Protein AF-A0A1J4V975-F1 (afdb_monomer_lite)

Organism: NCBI:txid1805282

pLDDT: mean 89.24, std 11.21, range [39.44, 98.06]

Secondary structure (DSSP, 8-state):
-HHHHHHHHHHHHTT-HHHHHHHHHHHHHHHHHHSPPPPSSHHHHHHHHHHHHHHHHS-SSHHHHHHHHHHHHHHHHHHHSPPGGGS-HHHHHHHHHHHHHHHTT--GGGGGSHHHH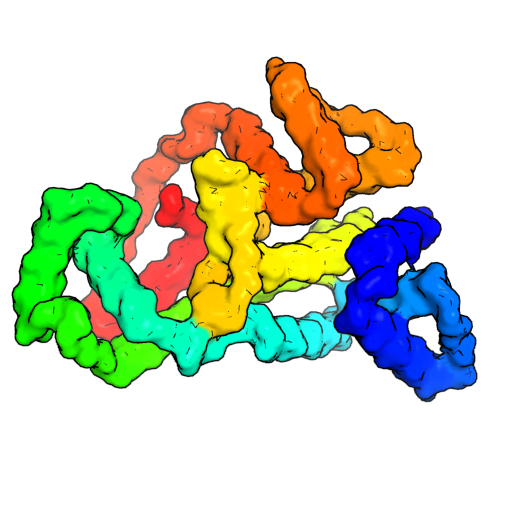HHHHHHHHHHHTS-TTT----HHHHHHHHHHHHHHHHHHHHHHHHHHHSGGGTTS-HHHHHHHHHHHTTEEEEETTTTEEEEP-TT--SPPPP--HHHHHHHHHHHHHHHHTPPP----SSHHHHHHHHHHHHHT-HHHHHHHHHHHHHHHS-GGGS------------TT--HHHHHGGGTTS---

Radius of gyration: 22.87 Å; chains: 1; bounding box: 58×38×68 Å

Sequence (304 aa):
MEKFEGDFLKDKYWGNKEFLEAADISARRTKKREGENVPNIPPERIENYLDRFKEITDREDPEKREHGIAAIERLVEKKYIIKPKNISDDYIKNVLLGNEAELLGYEREDVKDEQIRKIVLDSLENKIHSPLNTYRVPAELRESLENMIIIDQKSRMKQWLEYLTGEEARHAPAALRYWAFAEMLKQGDYDPVRGEYNKRTDATVAIFPELDQQALALVFDEVERRRTGKSSTLSTGDNAQQDELRRLLQNENFGKLYAFMQEYVRSLKLPTERLIITNGEWKLFPKDSSPSDLTAPLQGYQTK

Structure (mmCIF, N/CA/C/O backbone):
data_AF-A0A1J4V975-F1
#
_entry.id   AF-A0A1J4V975-F1
#
loop_
_atom_site.group_PDB
_atom_site.id
_atom_site.type_symbol
_atom_site.label_atom_id
_atom_site.label_alt_id
_atom_site.label_comp_id
_atom_site.label_asym_id
_atom_site.label_entity_id
_atom_site.label_seq_id
_atom_site.pdbx_PDB_ins_code
_atom_site.Cartn_x
_atom_site.Cartn_y
_atom_site.Cartn_z
_atom_site.occupancy
_atom_site.B_iso_or_equiv
_atom_site.auth_seq_id
_atom_site.auth_comp_id
_atom_site.auth_asym_id
_atom_site.auth_atom_id
_atom_site.pdbx_PDB_model_num
ATOM 1 N N . MET A 1 1 ? -20.727 4.043 17.212 1.00 60.62 1 MET A N 1
ATOM 2 C CA . MET A 1 1 ? -19.562 3.996 16.305 1.00 60.62 1 MET A CA 1
ATOM 3 C C . MET A 1 1 ? -18.489 3.069 16.871 1.00 60.62 1 MET A C 1
ATOM 5 O O . MET A 1 1 ? -18.084 2.160 16.167 1.00 60.62 1 MET A O 1
ATOM 9 N N . GLU A 1 2 ? -18.147 3.185 18.160 1.00 64.06 2 GLU A N 1
ATOM 10 C CA . GLU A 1 2 ? -17.170 2.316 18.859 1.00 64.06 2 GLU A CA 1
ATOM 11 C C . GLU A 1 2 ? -17.430 0.812 18.704 1.00 64.06 2 GLU A C 1
ATOM 13 O O . GLU A 1 2 ? -16.530 0.066 18.328 1.00 64.06 2 GLU A O 1
ATOM 18 N N . LYS A 1 3 ? -18.685 0.366 18.866 1.00 77.00 3 LYS A N 1
ATOM 19 C CA . LYS A 1 3 ? -19.042 -1.050 18.665 1.00 77.00 3 LYS A CA 1
ATOM 20 C C . LYS A 1 3 ? -18.687 -1.566 17.260 1.00 77.00 3 LYS A C 1
ATOM 22 O O . LYS A 1 3 ? -18.212 -2.686 17.129 1.00 77.00 3 LYS A O 1
ATOM 27 N N . PHE A 1 4 ? -18.880 -0.746 16.222 1.00 87.62 4 PHE A N 1
ATOM 28 C CA . PHE A 1 4 ? -18.498 -1.107 14.853 1.00 87.62 4 PHE A CA 1
ATOM 29 C C . PHE A 1 4 ? -16.977 -1.237 14.718 1.00 87.62 4 PHE A C 1
ATOM 31 O O . PHE A 1 4 ? -16.508 -2.219 14.154 1.00 87.62 4 PHE A O 1
ATOM 38 N N . GLU A 1 5 ? -16.210 -0.285 15.253 1.00 91.00 5 GLU A N 1
ATOM 39 C CA . GLU A 1 5 ? -14.747 -0.281 15.139 1.00 91.00 5 GLU A CA 1
ATOM 40 C C . GLU A 1 5 ? -14.105 -1.504 15.808 1.00 91.00 5 GLU A C 1
ATOM 42 O O . GLU A 1 5 ? -13.247 -2.164 15.212 1.00 91.00 5 GLU A O 1
ATOM 47 N N . GLY A 1 6 ? -14.558 -1.828 17.024 1.00 91.06 6 GLY A N 1
ATOM 48 C CA . GLY A 1 6 ? -14.082 -2.982 17.782 1.00 91.06 6 GLY A CA 1
ATOM 49 C C . GLY A 1 6 ? -14.403 -4.309 17.094 1.00 91.06 6 GLY A C 1
ATOM 50 O O . GLY A 1 6 ? -13.505 -5.128 16.882 1.00 91.06 6 GLY A O 1
ATOM 51 N N . ASP A 1 7 ? -15.663 -4.503 16.689 1.00 92.06 7 ASP A N 1
ATOM 52 C CA . ASP A 1 7 ? -16.101 -5.717 15.989 1.00 92.06 7 ASP A CA 1
ATOM 53 C C . ASP A 1 7 ? -15.385 -5.871 14.635 1.00 92.06 7 ASP A C 1
ATOM 55 O O . ASP A 1 7 ? -14.941 -6.965 14.279 1.00 92.06 7 ASP A O 1
ATOM 59 N N . PHE A 1 8 ? -15.191 -4.768 13.906 1.00 94.69 8 PHE A N 1
ATOM 60 C CA . PHE A 1 8 ? -14.496 -4.775 12.623 1.00 94.69 8 PHE A CA 1
ATOM 61 C C . PHE A 1 8 ? -13.039 -5.234 12.758 1.00 94.69 8 PHE A C 1
ATOM 63 O O . PHE A 1 8 ? -12.626 -6.176 12.079 1.00 94.69 8 PHE A O 1
ATOM 70 N N . LEU A 1 9 ? -12.249 -4.623 13.650 1.00 94.94 9 LEU A N 1
ATOM 71 C CA . LEU A 1 9 ? -10.853 -5.040 13.829 1.00 94.94 9 LEU A CA 1
ATOM 72 C C . LEU A 1 9 ? -10.732 -6.437 14.431 1.00 94.94 9 LEU A C 1
ATOM 74 O O . LEU A 1 9 ? -9.779 -7.150 14.108 1.00 94.94 9 LEU A O 1
ATOM 78 N N . LYS A 1 10 ? -11.688 -6.856 15.265 1.00 94.44 10 LYS A N 1
ATOM 79 C CA . LYS A 1 10 ? -11.713 -8.213 15.813 1.00 94.44 10 LYS A CA 1
ATOM 80 C C . LYS A 1 10 ? -11.770 -9.245 14.692 1.00 94.44 10 LYS A C 1
ATOM 82 O O . LYS A 1 10 ? -10.926 -10.139 14.651 1.00 94.44 10 LYS A O 1
ATOM 87 N N . ASP A 1 11 ? -12.704 -9.077 13.761 1.00 94.50 11 ASP A N 1
ATOM 88 C CA . ASP A 1 11 ? -12.875 -9.987 12.628 1.00 94.50 11 ASP A CA 1
ATOM 89 C C . ASP A 1 11 ? -11.661 -9.992 11.689 1.00 94.50 11 ASP A C 1
ATOM 91 O O . ASP A 1 11 ? -11.346 -11.017 11.084 1.00 94.50 11 ASP A O 1
ATOM 95 N N . LYS A 1 12 ? -10.960 -8.858 11.564 1.00 94.50 12 LYS A N 1
ATOM 96 C CA . LYS A 1 12 ? -9.795 -8.722 10.677 1.00 94.50 12 LYS A CA 1
ATOM 97 C C . LYS A 1 12 ? -8.490 -9.223 11.277 1.00 94.50 12 LYS A C 1
ATOM 99 O O . LYS A 1 12 ? -7.682 -9.818 10.564 1.00 94.50 12 LYS A O 1
ATOM 104 N N . TYR A 1 13 ? -8.256 -8.948 12.556 1.00 95.12 13 TYR A N 1
ATOM 105 C CA . TYR A 1 13 ? -6.912 -8.993 13.122 1.00 95.12 13 TYR A CA 1
ATOM 106 C C . TYR A 1 13 ? -6.798 -9.733 14.449 1.00 95.12 13 TYR A C 1
ATOM 108 O O . TYR A 1 13 ? -5.675 -10.003 14.864 1.00 95.12 13 TYR A O 1
ATOM 116 N N . TRP A 1 14 ? -7.888 -10.140 15.107 1.00 93.56 14 TRP A N 1
ATOM 117 C CA . TRP A 1 14 ? -7.755 -10.833 16.396 1.00 93.56 14 TRP A CA 1
ATOM 118 C C . TRP A 1 14 ? -7.026 -12.183 16.285 1.00 93.56 14 TRP A C 1
ATOM 120 O O . TRP A 1 14 ? -6.351 -12.607 17.215 1.00 93.56 14 TRP A O 1
ATOM 130 N N . GLY A 1 15 ? -7.096 -12.847 15.127 1.00 92.56 15 GLY A N 1
ATOM 131 C CA . GLY A 1 15 ? -6.296 -14.045 14.838 1.00 92.56 15 GLY A CA 1
ATOM 132 C C . GLY A 1 15 ? -4.845 -13.763 14.416 1.00 92.56 15 GLY A C 1
ATOM 133 O O . GLY A 1 15 ? -4.074 -14.698 14.211 1.00 92.56 15 GLY A O 1
ATOM 134 N N . ASN A 1 16 ? -4.456 -12.496 14.245 1.00 94.00 16 ASN A N 1
ATOM 135 C CA . ASN A 1 16 ? -3.129 -12.103 13.786 1.00 94.00 16 ASN A CA 1
ATOM 136 C C . ASN A 1 16 ? -2.181 -11.901 14.979 1.00 94.00 16 ASN A C 1
ATOM 138 O O . ASN A 1 16 ? -2.377 -11.013 15.806 1.00 94.00 16 ASN A O 1
ATOM 142 N N . LYS A 1 17 ? -1.105 -12.694 15.031 1.00 94.31 17 LYS A N 1
ATOM 143 C CA . LYS A 1 17 ? -0.119 -12.654 16.121 1.00 94.31 17 LYS A CA 1
ATOM 144 C C . LYS A 1 17 ? 0.522 -11.275 16.315 1.00 94.31 17 LYS A C 1
ATOM 146 O O . LYS A 1 17 ? 0.670 -10.838 17.450 1.00 94.31 17 LYS A O 1
ATOM 151 N N . GLU A 1 18 ? 0.881 -10.585 15.235 1.00 91.44 18 GLU A N 1
ATOM 152 C CA . GLU A 1 18 ? 1.517 -9.264 15.326 1.00 91.44 18 GLU A CA 1
ATOM 153 C C . GLU A 1 18 ? 0.553 -8.216 15.891 1.00 91.44 18 GLU A C 1
ATOM 155 O O . GLU A 1 18 ? 0.954 -7.362 16.682 1.00 91.44 18 GLU A O 1
ATOM 160 N N . PHE A 1 19 ? -0.726 -8.295 15.515 1.00 94.00 19 PHE A N 1
ATOM 161 C CA . PHE A 1 19 ? -1.758 -7.420 16.060 1.00 94.00 19 PHE A CA 1
ATOM 162 C C . PHE A 1 19 ? -1.993 -7.688 17.550 1.00 94.00 19 PHE A C 1
ATOM 164 O O . PHE A 1 19 ? -2.033 -6.745 18.337 1.00 94.00 19 PHE A O 1
ATOM 171 N N . LEU A 1 20 ? -2.082 -8.960 17.953 1.00 94.00 20 LEU A N 1
ATOM 172 C CA . LEU A 1 20 ? -2.213 -9.343 19.362 1.00 94.00 20 LEU A CA 1
ATOM 173 C C . LEU A 1 20 ? -1.040 -8.823 20.205 1.00 94.00 20 LEU A C 1
ATOM 175 O O . LEU A 1 20 ? -1.252 -8.229 21.261 1.00 94.00 20 LEU A O 1
ATOM 179 N N . GLU A 1 21 ? 0.193 -8.972 19.713 1.00 94.12 21 GLU A N 1
ATOM 180 C CA . GLU A 1 21 ? 1.384 -8.430 20.374 1.00 94.12 21 GLU A CA 1
ATOM 181 C C . GLU A 1 21 ? 1.327 -6.898 20.489 1.00 94.12 21 GLU A C 1
ATOM 183 O O . GLU A 1 21 ? 1.651 -6.339 21.541 1.00 94.12 21 GLU A O 1
ATOM 188 N N . ALA A 1 22 ? 0.877 -6.205 19.440 1.00 92.81 22 ALA A N 1
ATOM 189 C CA . ALA A 1 22 ? 0.714 -4.754 19.457 1.00 92.81 22 ALA A CA 1
ATOM 190 C C . ALA A 1 22 ? -0.367 -4.299 20.458 1.00 92.81 22 ALA A C 1
ATOM 192 O O . ALA A 1 22 ? -0.146 -3.335 21.200 1.00 92.81 22 ALA A O 1
ATOM 193 N N . ALA A 1 23 ? -1.496 -5.009 20.533 1.00 94.31 23 ALA A N 1
ATOM 194 C CA . ALA A 1 23 ? -2.568 -4.752 21.493 1.00 94.31 23 ALA A CA 1
ATOM 195 C C . ALA A 1 23 ? -2.103 -4.978 22.944 1.00 94.31 23 ALA A C 1
ATOM 197 O O . ALA A 1 23 ? -2.361 -4.147 23.818 1.00 94.31 23 ALA A O 1
ATOM 198 N N . ASP A 1 24 ? -1.328 -6.035 23.201 1.00 93.94 24 ASP A N 1
ATOM 199 C CA . ASP A 1 24 ? -0.743 -6.300 24.520 1.00 93.94 24 ASP A CA 1
ATOM 200 C C . ASP A 1 24 ? 0.297 -5.246 24.926 1.00 93.94 24 ASP A C 1
ATOM 202 O O . ASP A 1 24 ? 0.338 -4.816 26.085 1.00 93.94 24 ASP A O 1
ATOM 206 N N . ILE A 1 25 ? 1.137 -4.790 23.989 1.00 93.19 25 ILE A N 1
ATOM 207 C CA . ILE A 1 25 ? 2.063 -3.673 24.233 1.00 93.19 25 ILE A CA 1
ATOM 208 C C . ILE A 1 25 ? 1.278 -2.407 24.583 1.00 93.19 25 ILE A C 1
ATOM 210 O O . ILE A 1 25 ? 1.668 -1.693 25.512 1.00 93.19 25 ILE A O 1
ATOM 214 N N . SER A 1 26 ? 0.181 -2.140 23.871 1.00 92.88 26 SER A N 1
ATOM 215 C CA . SER A 1 26 ? -0.706 -1.012 24.153 1.00 92.88 26 SER A CA 1
ATOM 216 C C . SER A 1 26 ? -1.250 -1.085 25.581 1.00 92.88 26 SER A C 1
ATOM 218 O O . SER A 1 26 ? -1.044 -0.163 26.365 1.00 92.88 26 SER A O 1
ATOM 220 N N . ALA A 1 27 ? -1.816 -2.227 25.975 1.00 94.62 27 ALA A N 1
ATOM 221 C CA . ALA A 1 27 ? -2.363 -2.430 27.315 1.00 94.62 27 ALA A CA 1
ATOM 222 C C . ALA A 1 27 ? -1.324 -2.261 28.437 1.00 94.62 27 ALA A C 1
ATOM 224 O O . ALA A 1 27 ? -1.610 -1.667 29.478 1.00 94.62 27 ALA A O 1
ATOM 225 N N . ARG A 1 28 ? -0.086 -2.739 28.237 1.00 94.19 28 ARG A N 1
ATOM 226 C CA . ARG A 1 28 ? 1.010 -2.526 29.203 1.00 94.19 28 ARG A CA 1
ATOM 227 C C . ARG A 1 28 ? 1.364 -1.046 29.355 1.00 94.19 28 ARG A C 1
ATOM 229 O O . ARG A 1 28 ? 1.724 -0.619 30.451 1.00 94.19 28 ARG A O 1
ATOM 236 N N . ARG A 1 29 ? 1.292 -0.269 28.269 1.00 91.44 29 ARG A N 1
ATOM 237 C CA . ARG A 1 29 ? 1.540 1.181 28.295 1.00 91.44 29 ARG A CA 1
ATOM 238 C C . ARG A 1 29 ? 0.427 1.917 29.036 1.00 91.44 29 ARG A C 1
ATOM 240 O O . ARG A 1 29 ? 0.759 2.760 29.865 1.00 91.44 29 ARG A O 1
ATOM 247 N N . THR A 1 30 ? -0.833 1.550 28.806 1.00 92.62 30 THR A N 1
ATOM 248 C CA . THR A 1 30 ? -2.000 2.083 29.532 1.00 92.62 30 THR A CA 1
ATOM 249 C C . THR A 1 30 ? -1.856 1.840 31.030 1.00 92.62 30 THR A C 1
ATOM 251 O O . THR A 1 30 ? -1.804 2.793 31.802 1.00 92.62 30 THR A O 1
ATOM 254 N N . LYS A 1 31 ? -1.571 0.595 31.439 1.00 92.94 31 LYS A N 1
ATOM 255 C CA . LYS A 1 31 ? -1.300 0.257 32.846 1.00 92.94 31 LYS A CA 1
ATOM 256 C C . LYS A 1 31 ? -0.201 1.106 33.476 1.00 92.94 31 LYS A C 1
ATOM 258 O O . LYS A 1 31 ? -0.313 1.510 34.627 1.00 92.94 31 LYS A O 1
ATOM 263 N N . LYS A 1 32 ? 0.886 1.369 32.746 1.00 92.50 32 LYS A N 1
ATOM 264 C CA . LYS A 1 32 ? 1.993 2.187 33.258 1.00 92.50 32 LYS A CA 1
ATOM 265 C C . LYS A 1 32 ? 1.611 3.665 33.417 1.00 92.50 32 LYS A C 1
ATOM 267 O O . LYS A 1 32 ? 2.171 4.325 34.286 1.00 92.50 32 LYS A O 1
ATOM 272 N N . ARG A 1 33 ? 0.730 4.188 32.562 1.00 90.12 33 ARG A N 1
ATOM 273 C CA . ARG A 1 33 ? 0.333 5.604 32.537 1.00 90.12 33 ARG A CA 1
ATOM 274 C C . ARG A 1 33 ? -0.798 5.905 33.518 1.00 90.12 33 ARG A C 1
ATOM 276 O O . ARG A 1 33 ? -0.720 6.900 34.225 1.00 90.12 33 ARG A O 1
ATOM 283 N N . GLU A 1 34 ? -1.818 5.058 33.533 1.00 91.19 34 GLU A N 1
ATOM 284 C CA . GLU A 1 34 ? -3.084 5.287 34.241 1.00 91.19 34 GLU A CA 1
ATOM 285 C C . GLU A 1 34 ? -3.205 4.438 35.512 1.00 91.19 34 GLU A C 1
ATOM 287 O O . GLU A 1 34 ? -4.035 4.712 36.368 1.00 91.19 34 GLU A O 1
ATOM 292 N N . GLY A 1 35 ? -2.356 3.417 35.678 1.00 90.00 35 GLY A N 1
ATOM 293 C CA . GLY A 1 35 ? -2.419 2.484 36.808 1.00 90.00 35 GLY A CA 1
ATOM 294 C C . GLY A 1 35 ? -3.483 1.392 36.653 1.00 90.00 35 GLY A C 1
ATOM 295 O O . GLY A 1 35 ? -3.486 0.431 37.425 1.00 90.00 35 GLY A O 1
ATOM 296 N N . GLU A 1 36 ? -4.340 1.488 35.637 1.00 86.94 36 GLU A N 1
ATOM 297 C CA . GLU A 1 36 ? -5.454 0.571 35.401 1.00 86.94 36 GLU A CA 1
ATOM 298 C C . GLU A 1 36 ? -5.056 -0.637 34.539 1.00 86.94 36 GLU A C 1
ATOM 300 O O . GLU A 1 36 ? -4.273 -0.546 33.590 1.00 86.94 36 GLU A O 1
ATOM 305 N N . ASN A 1 37 ? -5.582 -1.820 34.872 1.00 91.75 37 ASN A N 1
ATOM 306 C CA . ASN A 1 37 ? -5.363 -3.016 34.060 1.00 91.75 37 ASN A CA 1
ATOM 307 C C . ASN A 1 37 ? -6.436 -3.114 32.977 1.00 91.75 37 ASN A C 1
ATOM 309 O O . ASN A 1 37 ? -7.595 -3.357 33.293 1.00 91.75 37 ASN A O 1
ATOM 313 N N . VAL A 1 38 ? -6.027 -3.065 31.709 1.00 92.25 38 VAL A N 1
ATOM 314 C CA . VAL A 1 38 ? -6.914 -3.410 30.592 1.00 92.25 38 VAL A CA 1
ATOM 315 C C . VAL A 1 38 ? -7.189 -4.923 30.621 1.00 92.25 38 VAL A C 1
ATOM 317 O O . VAL A 1 38 ? -6.221 -5.705 30.603 1.00 92.25 38 VAL A O 1
ATOM 320 N N . PRO A 1 39 ? -8.457 -5.370 30.653 1.00 93.19 39 PRO A N 1
ATOM 321 C CA . PRO A 1 39 ? -8.801 -6.787 30.614 1.00 93.19 39 PRO A CA 1
ATOM 322 C C . PRO A 1 39 ? -8.234 -7.501 29.380 1.00 93.19 39 PRO A C 1
ATOM 324 O O . PRO A 1 39 ? -8.100 -6.924 28.302 1.00 93.19 39 PRO A O 1
ATOM 327 N N . ASN A 1 40 ? -7.893 -8.785 29.522 1.00 90.50 40 ASN A N 1
ATOM 328 C CA . ASN A 1 40 ? -7.383 -9.593 28.410 1.00 90.50 40 ASN A CA 1
ATOM 329 C C . ASN A 1 40 ? -8.524 -10.245 27.612 1.00 90.50 40 ASN A C 1
ATOM 331 O O . ASN A 1 40 ? -8.600 -11.469 27.511 1.00 90.50 40 ASN A O 1
ATOM 335 N N . ILE A 1 41 ? -9.439 -9.425 27.097 1.00 91.69 41 ILE A N 1
ATOM 336 C CA . ILE A 1 41 ? -10.534 -9.860 26.223 1.00 91.69 41 ILE A CA 1
ATOM 337 C C . ILE A 1 41 ? -10.540 -9.024 24.935 1.00 91.69 41 ILE A C 1
ATOM 339 O O . ILE A 1 41 ? -10.106 -7.871 24.974 1.00 91.69 41 ILE A O 1
ATOM 343 N N . PRO A 1 42 ? -11.012 -9.575 23.796 1.00 91.50 42 PRO A N 1
ATOM 344 C CA . PRO A 1 42 ? -10.874 -8.921 22.496 1.00 91.50 42 PRO A CA 1
ATOM 345 C C . PRO A 1 42 ? -11.425 -7.491 22.432 1.00 91.50 42 PRO A C 1
ATOM 347 O O . PRO A 1 42 ? -10.673 -6.626 21.992 1.00 91.50 42 PRO A O 1
ATOM 350 N N . PRO A 1 43 ? -12.666 -7.209 22.882 1.00 91.00 43 PRO A N 1
ATOM 351 C CA . PRO A 1 43 ? -13.234 -5.863 22.775 1.00 91.00 43 PRO A CA 1
ATOM 352 C C . PRO A 1 43 ? -12.368 -4.812 23.480 1.00 91.00 43 PRO A C 1
ATOM 354 O O . PRO A 1 43 ? -11.882 -3.895 22.832 1.00 91.00 43 PRO A O 1
ATOM 357 N N . GLU A 1 44 ? -12.047 -5.043 24.755 1.00 92.38 44 GLU A N 1
ATOM 358 C CA . GLU A 1 44 ? -11.247 -4.142 25.600 1.00 92.38 44 GLU A CA 1
ATOM 359 C C . GLU A 1 44 ? -9.825 -3.931 25.063 1.00 92.38 44 GLU A C 1
ATOM 361 O O . GLU A 1 44 ? -9.277 -2.830 25.078 1.00 92.38 44 GLU A O 1
ATOM 366 N N . ARG A 1 45 ? -9.191 -5.000 24.563 1.00 94.56 45 ARG A N 1
ATOM 367 C CA . ARG A 1 45 ? -7.840 -4.925 23.988 1.00 94.56 45 ARG A CA 1
ATOM 368 C C . ARG A 1 45 ? -7.811 -4.104 22.704 1.00 94.56 45 ARG A C 1
ATOM 370 O O . ARG A 1 45 ? -6.858 -3.353 22.495 1.00 94.56 45 ARG A O 1
ATOM 377 N N . ILE A 1 46 ? -8.812 -4.289 21.849 1.00 94.31 46 ILE A N 1
ATOM 378 C CA . ILE A 1 46 ? -8.925 -3.607 20.559 1.00 94.31 46 ILE A CA 1
ATOM 379 C C . ILE A 1 46 ? -9.287 -2.141 20.765 1.00 94.31 46 ILE A C 1
ATOM 381 O O . ILE A 1 46 ? -8.663 -1.286 20.145 1.00 94.31 46 ILE A O 1
ATOM 385 N N . GLU A 1 47 ? -10.236 -1.854 21.650 1.00 93.56 47 GLU A N 1
ATOM 386 C CA . GLU A 1 47 ? -10.644 -0.495 22.001 1.00 93.56 47 GLU A CA 1
ATOM 387 C C . GLU A 1 47 ? -9.461 0.293 22.565 1.00 93.56 47 GLU A C 1
ATOM 389 O O . GLU A 1 47 ? -9.040 1.276 21.961 1.00 93.56 47 GLU A O 1
ATOM 394 N N . ASN A 1 48 ? -8.769 -0.246 23.573 1.00 94.56 48 ASN A N 1
ATOM 395 C CA . ASN A 1 48 ? -7.551 0.372 24.097 1.00 94.56 48 ASN A CA 1
ATOM 396 C C . ASN A 1 48 ? -6.448 0.542 23.029 1.00 94.56 48 ASN A C 1
ATOM 398 O O . ASN A 1 48 ? -5.645 1.474 23.083 1.00 94.56 48 ASN A O 1
ATOM 402 N N . TYR A 1 49 ? -6.336 -0.373 22.061 1.00 94.75 49 TYR A N 1
ATOM 403 C CA . TYR A 1 49 ? -5.392 -0.210 20.952 1.00 94.75 49 TYR A CA 1
ATOM 404 C C . TYR A 1 49 ? -5.791 0.949 20.027 1.00 94.75 49 TYR A C 1
ATOM 406 O O . TYR A 1 49 ? -4.939 1.770 19.680 1.00 94.75 49 TYR A O 1
ATOM 414 N N . LEU A 1 50 ? -7.070 1.031 19.659 1.00 94.00 50 LEU A N 1
ATOM 415 C CA . LEU A 1 50 ? -7.622 2.088 18.817 1.00 94.00 50 LEU A CA 1
ATOM 416 C C . LEU A 1 50 ? -7.557 3.455 19.488 1.00 94.00 50 LEU A C 1
ATOM 418 O O . LEU A 1 50 ? -7.171 4.420 18.835 1.00 94.00 50 LEU A O 1
ATOM 422 N N . ASP A 1 51 ? -7.848 3.542 20.780 1.00 92.75 51 ASP A N 1
ATOM 423 C CA . ASP A 1 51 ? -7.758 4.794 21.527 1.00 92.75 51 ASP A CA 1
ATOM 424 C C . ASP A 1 51 ? -6.325 5.292 21.562 1.00 92.75 51 ASP A C 1
ATOM 426 O O . ASP A 1 51 ? -6.054 6.443 21.241 1.00 92.75 51 ASP A O 1
ATOM 430 N N . ARG A 1 52 ? -5.361 4.403 21.815 1.00 91.50 52 ARG A N 1
ATOM 431 C CA . ARG A 1 52 ? -3.935 4.742 21.740 1.00 91.50 52 ARG A CA 1
ATOM 432 C C . ARG A 1 52 ? -3.500 5.152 20.335 1.00 91.50 52 ARG A C 1
ATOM 434 O O . ARG A 1 52 ? -2.593 5.974 20.204 1.00 91.50 52 ARG A O 1
ATOM 441 N N . PHE A 1 53 ? -4.110 4.591 19.294 1.00 92.50 53 PHE A N 1
ATOM 442 C CA . PHE A 1 53 ? -3.878 5.004 17.913 1.00 92.50 53 PHE A CA 1
ATOM 443 C C . PHE A 1 53 ? -4.447 6.407 17.639 1.00 92.50 53 PHE A C 1
ATOM 445 O O . PHE A 1 53 ? -3.716 7.256 17.123 1.00 92.50 53 PHE A O 1
ATOM 452 N N . LYS A 1 54 ? -5.688 6.695 18.050 1.00 92.25 54 LYS A N 1
ATOM 453 C CA . LYS A 1 54 ? -6.323 8.027 17.961 1.00 92.25 54 LYS A CA 1
ATOM 454 C C . LYS A 1 54 ? -5.561 9.067 18.782 1.00 92.25 54 LYS A C 1
ATOM 456 O O . LYS A 1 54 ? -5.236 10.136 18.288 1.00 92.25 54 LYS A O 1
ATOM 461 N N . GLU A 1 55 ? -5.128 8.717 19.990 1.00 90.56 55 GLU A N 1
ATOM 462 C CA . GLU A 1 55 ? -4.285 9.557 20.845 1.00 90.56 55 GLU A CA 1
ATOM 463 C C . GLU A 1 55 ? -2.934 9.908 20.219 1.00 90.56 55 GLU A C 1
ATOM 465 O O . GLU A 1 55 ? -2.232 10.752 20.766 1.00 90.56 55 GLU A O 1
ATOM 470 N N . ILE A 1 56 ? -2.495 9.232 19.157 1.00 90.56 56 ILE A N 1
ATOM 471 C CA . ILE A 1 56 ? -1.270 9.565 18.424 1.00 90.56 56 ILE A CA 1
ATOM 472 C C . ILE A 1 56 ? -1.616 10.342 17.156 1.00 90.56 56 ILE A C 1
ATOM 474 O O . ILE A 1 56 ? -0.997 11.370 16.886 1.00 90.56 56 ILE A O 1
ATOM 478 N N . THR A 1 57 ? -2.586 9.842 16.396 1.00 90.00 57 THR A N 1
ATOM 479 C CA . THR A 1 57 ? -2.919 10.321 15.049 1.00 90.00 57 THR A CA 1
ATOM 480 C C . THR A 1 57 ? -3.837 11.537 15.045 1.00 90.00 57 THR A C 1
ATOM 482 O O . THR A 1 57 ? -3.706 12.386 14.173 1.00 90.00 57 THR A O 1
ATOM 485 N N . ASP A 1 58 ? -4.679 11.690 16.063 1.00 90.00 58 ASP A N 1
ATOM 486 C CA . ASP A 1 58 ? -5.719 12.717 16.140 1.00 90.00 58 ASP A CA 1
ATOM 487 C C . ASP A 1 58 ? -5.453 13.718 17.286 1.00 90.00 58 ASP A C 1
ATOM 489 O O . ASP A 1 58 ? -6.362 14.377 17.782 1.00 90.00 58 ASP A O 1
ATOM 493 N N . ARG A 1 59 ? -4.192 13.853 17.731 1.00 89.31 59 ARG A N 1
ATOM 494 C CA . ARG A 1 59 ? -3.809 14.845 18.755 1.00 89.31 59 ARG A CA 1
ATOM 495 C C . ARG A 1 59 ? -4.139 16.268 18.301 1.00 89.31 59 ARG A C 1
ATOM 497 O O . ARG A 1 59 ? -3.770 16.667 17.193 1.00 89.31 59 ARG A O 1
ATOM 504 N N . GLU A 1 60 ? -4.737 17.048 19.199 1.00 88.06 60 GLU A N 1
ATOM 505 C CA . GLU A 1 60 ? -5.006 18.475 18.974 1.00 88.06 60 GLU A CA 1
ATOM 506 C C . GLU A 1 60 ? -3.709 19.282 18.842 1.00 88.06 60 GLU A C 1
ATOM 508 O O . GLU A 1 60 ? -3.583 20.097 17.934 1.00 88.06 60 GLU A O 1
ATOM 513 N N . ASP A 1 61 ? -2.729 19.006 19.710 1.00 92.06 61 ASP A N 1
ATOM 514 C CA . ASP A 1 61 ? -1.393 19.611 19.686 1.00 92.06 61 ASP A CA 1
ATOM 515 C C . ASP A 1 61 ? -0.618 19.159 18.427 1.00 92.06 61 ASP A C 1
ATOM 517 O O . ASP A 1 61 ? -0.255 17.975 18.337 1.00 92.06 61 ASP A O 1
ATOM 521 N N . PRO A 1 62 ? -0.354 20.063 17.459 1.00 88.81 62 PRO A N 1
ATOM 522 C CA . PRO A 1 62 ? 0.242 19.695 16.177 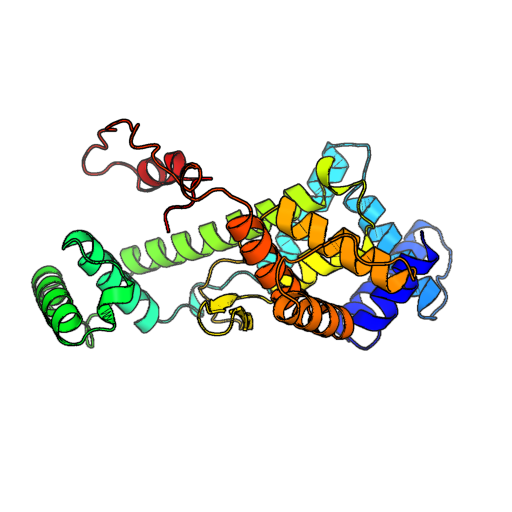1.00 88.81 62 PRO A CA 1
ATOM 523 C C . PRO A 1 62 ? 1.666 19.149 16.300 1.00 88.81 62 PRO A C 1
ATOM 525 O O . PRO A 1 62 ? 1.988 18.166 15.637 1.00 88.81 62 PRO A O 1
ATOM 528 N N . GLU A 1 63 ? 2.496 19.712 17.183 1.00 90.69 63 GLU A N 1
ATOM 529 C CA . GLU A 1 63 ? 3.883 19.264 17.367 1.00 90.69 63 GLU A CA 1
ATOM 530 C C . GLU A 1 63 ? 3.920 17.856 17.969 1.00 90.69 63 GLU A C 1
ATOM 532 O O . GLU A 1 63 ? 4.642 16.965 17.508 1.00 90.69 63 GLU A O 1
ATOM 537 N N . LYS A 1 64 ? 3.084 17.603 18.985 1.00 91.44 64 LYS A N 1
ATOM 538 C CA . LYS A 1 64 ? 2.973 16.263 19.578 1.00 91.44 64 LYS A CA 1
ATOM 539 C C . LYS A 1 64 ? 2.362 15.255 18.613 1.00 91.44 64 LYS A C 1
ATOM 541 O O . LYS A 1 64 ? 2.670 14.063 18.747 1.00 91.44 64 LYS A O 1
ATOM 546 N N . ARG A 1 65 ? 1.478 15.690 17.710 1.00 91.31 65 ARG A N 1
ATOM 547 C CA . ARG A 1 65 ? 0.906 14.856 16.645 1.00 91.31 65 ARG A CA 1
ATOM 548 C C . ARG A 1 65 ? 1.983 14.464 15.646 1.00 91.31 65 ARG A C 1
ATOM 550 O O . ARG A 1 65 ? 2.201 13.274 15.440 1.00 91.31 65 ARG A O 1
ATOM 557 N N . GLU A 1 66 ? 2.706 15.441 15.111 1.00 91.56 66 GLU A N 1
ATOM 558 C CA . GLU A 1 66 ? 3.789 15.234 14.150 1.00 91.56 66 GLU A CA 1
ATOM 559 C C . GLU A 1 66 ? 4.865 14.304 14.717 1.00 91.56 66 GLU A C 1
ATOM 561 O O . GLU A 1 66 ? 5.226 13.312 14.086 1.00 91.56 66 GLU A O 1
ATOM 566 N N . HIS A 1 67 ? 5.293 14.523 15.963 1.00 92.69 67 HIS A N 1
ATOM 567 C CA . HIS A 1 67 ? 6.240 13.628 16.627 1.00 92.69 67 HIS A CA 1
ATOM 568 C C . HIS A 1 67 ? 5.698 12.190 16.759 1.00 92.69 67 HIS A C 1
ATOM 570 O O . HIS A 1 67 ? 6.443 11.210 16.661 1.00 92.69 67 HIS A O 1
ATOM 576 N N . GLY A 1 68 ? 4.396 12.042 17.013 1.00 92.62 68 GLY A N 1
ATOM 577 C CA . GLY A 1 68 ? 3.720 10.749 17.073 1.00 92.62 68 GLY A CA 1
ATOM 578 C C . GLY A 1 68 ? 3.674 10.038 15.718 1.00 92.62 68 GLY A C 1
ATOM 579 O O . GLY A 1 68 ? 4.022 8.858 15.632 1.00 92.62 68 GLY A O 1
ATOM 580 N N . ILE A 1 69 ? 3.309 10.766 14.663 1.00 93.56 69 ILE A N 1
ATOM 581 C CA . ILE A 1 69 ? 3.261 10.275 13.281 1.00 93.56 69 ILE A CA 1
ATOM 582 C C . ILE A 1 69 ? 4.664 9.892 12.804 1.00 93.56 69 ILE A C 1
ATOM 584 O O . ILE A 1 69 ? 4.846 8.787 12.301 1.00 93.56 69 ILE A O 1
ATOM 588 N N . ALA A 1 70 ? 5.678 10.716 13.071 1.00 94.50 70 ALA A N 1
ATOM 589 C CA . ALA A 1 70 ? 7.071 10.413 12.746 1.00 94.50 70 ALA A CA 1
ATOM 590 C C . ALA A 1 70 ? 7.567 9.130 13.441 1.00 94.50 70 ALA A C 1
ATOM 592 O O . ALA A 1 70 ? 8.391 8.389 12.901 1.00 94.50 70 ALA A O 1
ATOM 593 N N . ALA A 1 71 ? 7.069 8.826 14.645 1.00 93.25 71 ALA A N 1
ATOM 594 C CA . ALA A 1 71 ? 7.378 7.562 15.308 1.00 93.25 71 ALA A CA 1
ATOM 595 C C . ALA A 1 71 ? 6.728 6.360 14.597 1.00 93.25 71 ALA A C 1
ATOM 597 O O . ALA A 1 71 ? 7.370 5.314 14.482 1.00 93.25 71 ALA A O 1
ATOM 598 N N . ILE A 1 72 ? 5.490 6.502 14.105 1.00 93.62 72 ILE A N 1
ATOM 599 C CA . ILE A 1 72 ? 4.821 5.479 13.282 1.00 93.62 72 ILE A CA 1
ATOM 600 C C . ILE A 1 72 ? 5.586 5.287 11.972 1.00 93.62 72 ILE A C 1
ATOM 602 O O . ILE A 1 72 ? 5.937 4.155 11.645 1.00 93.62 72 ILE A O 1
ATOM 606 N N . GLU A 1 73 ? 5.908 6.376 11.275 1.00 95.50 73 GLU A N 1
ATOM 607 C CA . GLU A 1 73 ? 6.659 6.373 10.020 1.00 95.50 73 GLU A CA 1
ATOM 608 C C . GLU A 1 73 ? 7.949 5.558 10.160 1.00 95.50 73 GLU A C 1
ATOM 610 O O . GLU A 1 73 ? 8.117 4.563 9.465 1.00 95.50 73 GLU A O 1
ATOM 615 N N . ARG A 1 74 ? 8.799 5.856 11.153 1.00 95.56 74 ARG A N 1
ATOM 616 C CA . ARG A 1 74 ? 10.053 5.108 11.392 1.00 95.56 74 ARG A CA 1
ATOM 617 C C . ARG A 1 74 ? 9.841 3.607 11.611 1.00 95.56 74 ARG A C 1
ATOM 619 O O . ARG A 1 74 ? 10.666 2.795 11.186 1.00 95.56 74 ARG A O 1
ATOM 626 N N . LEU A 1 75 ? 8.777 3.222 12.320 1.00 93.38 75 LEU A N 1
ATOM 627 C CA . LEU A 1 75 ? 8.467 1.812 12.583 1.00 93.38 75 LEU A CA 1
ATOM 628 C C . LEU A 1 75 ? 8.049 1.087 11.304 1.00 93.38 75 LEU A C 1
ATOM 630 O O . LEU A 1 75 ? 8.483 -0.042 11.064 1.00 93.38 75 LEU A O 1
ATOM 634 N N . VAL A 1 76 ? 7.218 1.741 10.497 1.00 94.06 76 VAL A N 1
ATOM 635 C CA . VAL A 1 76 ? 6.695 1.198 9.244 1.00 94.06 76 VAL A CA 1
ATOM 636 C C . VAL A 1 76 ? 7.803 1.152 8.197 1.00 94.06 76 VAL A C 1
ATOM 638 O O . VAL A 1 76 ? 7.990 0.104 7.582 1.00 94.06 76 VAL A O 1
ATOM 641 N N . GLU A 1 77 ? 8.613 2.208 8.077 1.00 95.44 77 GLU A N 1
ATOM 642 C CA . GLU A 1 77 ? 9.756 2.256 7.166 1.00 95.44 77 GLU A CA 1
ATOM 643 C C . GLU A 1 77 ? 10.696 1.074 7.391 1.00 95.44 77 GLU A C 1
ATOM 645 O O . GLU A 1 77 ? 11.038 0.341 6.466 1.00 95.44 77 GLU A O 1
ATOM 650 N N . LYS A 1 78 ? 11.060 0.830 8.654 1.00 95.38 78 LYS A N 1
ATOM 651 C CA . LYS A 1 78 ? 11.959 -0.265 9.033 1.00 95.38 78 LYS A CA 1
ATOM 652 C C . LYS A 1 78 ? 11.433 -1.644 8.617 1.00 95.38 78 LYS A C 1
ATOM 654 O O . LYS A 1 78 ? 12.235 -2.564 8.418 1.00 95.38 78 LYS A O 1
ATOM 659 N N . LYS A 1 79 ? 10.108 -1.811 8.566 1.00 94.44 79 LYS A N 1
ATOM 660 C CA . LYS A 1 79 ? 9.450 -3.093 8.301 1.00 94.44 79 LYS A CA 1
ATOM 661 C C . LYS A 1 79 ? 9.114 -3.298 6.824 1.00 94.44 79 LYS A C 1
ATOM 663 O O . LYS A 1 79 ? 9.315 -4.405 6.338 1.00 94.44 79 LYS A O 1
ATOM 668 N N . TYR A 1 80 ? 8.594 -2.276 6.146 1.00 95.94 80 TYR A N 1
ATOM 669 C CA . TYR A 1 80 ? 7.952 -2.422 4.835 1.00 95.94 80 TYR A CA 1
ATOM 670 C C . TYR A 1 80 ? 8.741 -1.827 3.665 1.00 95.94 80 TYR A C 1
ATOM 672 O O . TYR A 1 80 ? 8.470 -2.201 2.524 1.00 95.94 80 TYR A O 1
ATOM 680 N N . ILE A 1 81 ? 9.704 -0.936 3.919 1.00 97.19 81 ILE A N 1
ATOM 681 C CA . ILE A 1 81 ? 10.558 -0.386 2.861 1.00 97.19 81 ILE A CA 1
ATOM 682 C C . ILE A 1 81 ? 11.637 -1.404 2.512 1.00 97.19 81 ILE A C 1
ATOM 684 O O . ILE A 1 81 ? 12.253 -2.014 3.396 1.00 97.19 81 ILE A O 1
ATOM 688 N N . ILE A 1 82 ? 11.861 -1.592 1.211 1.00 97.25 82 ILE A N 1
ATOM 689 C CA . ILE A 1 82 ? 12.895 -2.496 0.721 1.00 97.25 82 ILE A CA 1
ATOM 690 C C . ILE A 1 82 ? 14.279 -2.069 1.221 1.00 97.25 82 ILE A C 1
ATOM 692 O O . ILE A 1 82 ? 14.603 -0.888 1.340 1.00 97.25 82 ILE A O 1
ATOM 696 N N . LYS A 1 83 ? 15.121 -3.056 1.526 1.00 96.69 83 LYS A N 1
ATOM 697 C CA . LYS A 1 83 ? 16.517 -2.822 1.909 1.00 96.69 83 LYS A CA 1
ATOM 698 C C . LYS A 1 83 ? 17.396 -2.902 0.659 1.00 96.69 83 LYS A C 1
ATOM 700 O O . LYS A 1 83 ? 17.161 -3.817 -0.126 1.00 96.69 83 LYS A O 1
ATOM 705 N N . PRO A 1 84 ? 18.454 -2.079 0.521 1.00 95.44 84 PRO A N 1
ATOM 706 C CA . PRO A 1 84 ? 19.354 -2.114 -0.640 1.00 95.44 84 PRO A CA 1
ATOM 707 C C . PRO A 1 84 ? 19.830 -3.528 -0.999 1.00 95.44 84 PRO A C 1
ATOM 709 O O . PRO A 1 84 ? 19.675 -4.000 -2.116 1.00 95.44 84 PRO A O 1
ATOM 712 N N . LYS A 1 85 ? 20.254 -4.290 0.016 1.00 94.00 85 LYS A N 1
ATOM 713 C CA . LYS A 1 85 ? 20.703 -5.686 -0.127 1.00 94.00 85 LYS A CA 1
ATOM 714 C C . LYS A 1 85 ? 19.662 -6.676 -0.680 1.00 94.00 85 LYS A C 1
ATOM 716 O O . LYS A 1 85 ? 20.038 -7.781 -1.047 1.00 94.00 85 LYS A O 1
ATOM 721 N N . ASN A 1 86 ? 18.377 -6.323 -0.659 1.00 96.25 86 ASN A N 1
ATOM 722 C CA . ASN A 1 86 ? 17.287 -7.153 -1.172 1.00 96.25 86 ASN A CA 1
ATOM 723 C C . ASN A 1 86 ? 16.921 -6.783 -2.624 1.00 96.25 86 ASN A C 1
ATOM 725 O O . ASN A 1 86 ? 16.079 -7.451 -3.219 1.00 96.25 86 ASN A O 1
ATOM 729 N N . ILE A 1 87 ? 17.532 -5.737 -3.196 1.00 95.56 87 ILE A N 1
ATOM 730 C CA . ILE A 1 87 ? 17.368 -5.347 -4.599 1.00 95.56 87 ILE A CA 1
ATOM 731 C C . ILE A 1 87 ? 18.363 -6.161 -5.429 1.00 95.56 87 ILE A C 1
ATOM 733 O O . ILE A 1 87 ? 19.573 -6.087 -5.214 1.00 95.56 87 ILE A O 1
ATOM 737 N N . SER A 1 88 ? 17.857 -6.972 -6.358 1.00 93.75 88 SER A N 1
ATOM 738 C CA . SER A 1 88 ? 18.696 -7.851 -7.176 1.00 93.75 88 SER A CA 1
ATOM 739 C C . SER A 1 88 ? 19.389 -7.104 -8.318 1.00 93.75 88 SER A C 1
ATOM 741 O O . SER A 1 88 ? 18.873 -6.125 -8.858 1.00 93.75 88 SER A O 1
ATOM 743 N N . ASP A 1 89 ? 20.546 -7.618 -8.740 1.00 92.31 89 ASP A N 1
ATOM 744 C CA . ASP A 1 89 ? 21.250 -7.140 -9.937 1.00 92.31 89 ASP A CA 1
ATOM 745 C C . ASP A 1 89 ? 20.374 -7.261 -11.184 1.00 92.31 89 ASP A C 1
ATOM 747 O O . ASP A 1 89 ? 20.371 -6.361 -12.019 1.00 92.31 89 ASP A O 1
ATOM 751 N N . ASP A 1 90 ? 19.597 -8.341 -11.290 1.00 93.19 90 ASP A N 1
ATOM 752 C CA . ASP A 1 90 ? 18.680 -8.560 -12.410 1.00 93.19 90 ASP A CA 1
ATOM 753 C C . ASP A 1 90 ? 17.597 -7.485 -12.477 1.00 93.19 90 ASP A C 1
ATOM 755 O O . ASP A 1 90 ? 17.267 -7.012 -13.563 1.00 93.19 90 ASP A O 1
ATOM 759 N N . TYR A 1 91 ? 17.076 -7.042 -11.328 1.00 93.12 91 TYR A N 1
ATOM 760 C CA . TYR A 1 91 ? 16.142 -5.924 -11.303 1.00 93.12 91 TYR A CA 1
ATOM 761 C C . TYR A 1 91 ? 16.800 -4.646 -11.828 1.00 93.12 91 TYR A C 1
ATOM 763 O O . TYR A 1 91 ? 16.240 -3.986 -12.698 1.00 93.12 91 TYR A O 1
ATOM 771 N N . ILE A 1 92 ? 18.009 -4.325 -11.357 1.00 94.88 92 ILE A N 1
ATOM 772 C CA . ILE A 1 92 ? 18.735 -3.137 -11.819 1.00 94.88 92 ILE A CA 1
ATOM 773 C C . ILE A 1 92 ? 18.994 -3.210 -13.329 1.00 94.88 92 ILE A C 1
ATOM 775 O O . ILE A 1 92 ? 18.743 -2.242 -14.040 1.00 94.88 92 ILE A O 1
ATOM 779 N N . LYS A 1 93 ? 19.425 -4.364 -13.844 1.00 95.06 93 LYS A N 1
ATOM 780 C CA . LYS A 1 93 ? 19.614 -4.581 -15.287 1.00 95.06 93 LYS A CA 1
ATOM 781 C C . LYS A 1 93 ? 18.316 -4.386 -16.072 1.00 95.06 93 LYS A C 1
ATOM 783 O O . LYS A 1 93 ? 18.344 -3.755 -17.124 1.00 95.06 93 LYS A O 1
ATOM 788 N N . ASN A 1 94 ? 17.182 -4.860 -15.553 1.00 94.00 94 ASN A N 1
ATOM 789 C CA . ASN A 1 94 ? 15.873 -4.633 -16.168 1.00 94.00 94 ASN A CA 1
ATOM 790 C C . ASN A 1 94 ? 15.472 -3.150 -16.151 1.00 94.00 94 ASN A C 1
ATOM 792 O O . ASN A 1 94 ? 14.883 -2.679 -17.119 1.00 94.00 94 ASN A O 1
ATOM 796 N N . VAL A 1 95 ? 15.824 -2.397 -15.102 1.00 93.25 95 VAL A N 1
ATOM 797 C CA . VAL A 1 95 ? 15.631 -0.936 -15.073 1.00 93.25 95 VAL A CA 1
ATOM 798 C C . VAL A 1 95 ? 16.474 -0.255 -16.151 1.00 93.25 95 VAL A C 1
ATOM 800 O O . VAL A 1 95 ? 15.958 0.597 -16.866 1.00 93.25 95 VAL A O 1
ATOM 803 N N . LEU A 1 96 ? 17.741 -0.650 -16.323 1.00 94.75 96 LEU A N 1
ATOM 804 C CA . LEU A 1 96 ? 18.592 -0.109 -17.391 1.00 94.75 96 LEU A CA 1
ATOM 805 C C . LEU A 1 96 ? 18.017 -0.401 -18.780 1.00 94.75 96 LEU A C 1
ATOM 807 O O . LEU A 1 96 ? 17.991 0.489 -19.626 1.00 94.75 96 LEU A O 1
ATOM 811 N N . LEU A 1 97 ? 17.517 -1.620 -18.990 1.00 95.62 97 LEU A N 1
ATOM 812 C CA . LEU A 1 97 ? 16.870 -2.017 -20.238 1.00 95.62 97 LEU A CA 1
ATOM 813 C C . LEU A 1 97 ? 15.592 -1.207 -20.500 1.00 95.62 97 LEU A C 1
ATOM 815 O O . LEU A 1 97 ? 15.397 -0.724 -21.608 1.00 95.62 97 LEU A O 1
ATOM 819 N N . GLY A 1 98 ? 14.755 -1.002 -19.479 1.00 94.31 98 GLY A N 1
ATOM 820 C CA . GLY A 1 98 ? 13.550 -0.177 -19.588 1.00 94.31 98 GLY A CA 1
ATOM 821 C C . GLY A 1 98 ? 13.853 1.296 -19.876 1.00 94.31 98 GLY A C 1
ATOM 822 O O . GLY A 1 98 ? 13.212 1.890 -20.734 1.00 94.31 98 GLY A O 1
ATOM 823 N N . ASN A 1 99 ? 14.863 1.871 -19.220 1.00 92.81 99 ASN A N 1
ATOM 824 C CA . ASN A 1 99 ? 15.289 3.248 -19.486 1.00 92.81 99 ASN A CA 1
ATOM 825 C C . ASN A 1 99 ? 15.817 3.409 -20.923 1.00 92.81 99 ASN A C 1
ATOM 827 O O . ASN A 1 99 ? 15.583 4.434 -21.555 1.00 92.81 99 ASN A O 1
ATOM 831 N N . GLU A 1 100 ? 16.534 2.413 -21.454 1.00 95.75 100 GLU A N 1
ATOM 832 C CA . GLU A 1 100 ? 16.987 2.445 -22.849 1.00 95.75 100 GLU A CA 1
ATOM 833 C C . GLU A 1 100 ? 15.812 2.320 -23.832 1.00 95.75 100 GLU A C 1
ATOM 835 O O . GLU A 1 100 ? 15.817 2.987 -24.864 1.00 95.75 100 GLU A O 1
ATOM 840 N N . ALA A 1 101 ? 14.778 1.537 -23.502 1.00 95.94 101 ALA A N 1
ATOM 841 C CA . ALA A 1 101 ? 13.555 1.462 -24.302 1.00 95.94 101 ALA A CA 1
ATOM 842 C C . ALA A 1 101 ? 12.893 2.844 -24.439 1.00 95.94 101 ALA A C 1
ATOM 844 O O . ALA A 1 101 ? 12.621 3.281 -25.557 1.00 95.94 101 ALA A O 1
ATOM 845 N N . GLU A 1 102 ? 12.751 3.571 -23.327 1.00 93.12 102 GLU A N 1
ATOM 846 C CA . GLU A 1 102 ? 12.204 4.936 -23.309 1.00 93.12 102 GLU A CA 1
ATOM 847 C C . GLU A 1 102 ? 13.048 5.911 -24.140 1.00 93.12 102 GLU A C 1
ATOM 849 O O . GLU A 1 102 ? 12.503 6.722 -24.888 1.00 93.12 102 GLU A O 1
ATOM 854 N N . LEU A 1 103 ? 14.382 5.808 -24.078 1.00 92.56 103 LEU A N 1
ATOM 855 C CA . LEU A 1 103 ? 15.282 6.632 -24.898 1.00 92.56 103 LEU A CA 1
ATOM 856 C C . LEU A 1 103 ? 15.113 6.386 -26.404 1.00 92.56 103 LEU A C 1
ATOM 858 O O . LEU A 1 103 ? 15.342 7.297 -27.201 1.00 92.56 103 LEU A O 1
ATOM 862 N N . LEU A 1 104 ? 14.720 5.174 -26.791 1.00 92.88 104 LEU A N 1
ATOM 863 C CA . LEU A 1 104 ? 14.440 4.794 -28.176 1.00 92.88 104 LEU A CA 1
ATOM 864 C C . LEU A 1 104 ? 12.985 5.071 -28.595 1.00 92.88 104 LEU A C 1
ATOM 866 O O . LEU A 1 104 ? 12.643 4.849 -29.756 1.00 92.88 104 LEU A O 1
ATOM 870 N N . GLY A 1 105 ? 12.152 5.586 -27.685 1.00 92.00 105 GLY A N 1
ATOM 871 C CA . GLY A 1 105 ? 10.753 5.932 -27.941 1.00 92.00 105 GLY A CA 1
ATOM 872 C C . GLY A 1 105 ? 9.756 4.791 -27.728 1.00 92.00 105 GLY A C 1
ATOM 873 O O . GLY A 1 105 ? 8.628 4.899 -28.203 1.00 92.00 105 GLY A O 1
ATOM 874 N N . TYR A 1 106 ? 10.156 3.722 -27.040 1.00 94.00 106 TYR A N 1
ATOM 875 C CA . TYR A 1 106 ? 9.276 2.624 -26.635 1.00 94.00 106 TYR A CA 1
ATOM 876 C C . TYR A 1 106 ? 8.820 2.785 -25.185 1.00 94.00 106 TYR A C 1
ATOM 878 O O . TYR A 1 106 ? 9.518 3.377 -24.360 1.00 94.00 106 TYR A O 1
ATOM 886 N N . GLU A 1 107 ? 7.684 2.190 -24.841 1.00 90.06 107 GLU A N 1
ATOM 887 C CA . GLU A 1 107 ? 7.303 2.021 -23.445 1.00 90.06 107 GLU A CA 1
ATOM 888 C C . GLU A 1 107 ? 8.112 0.881 -22.811 1.00 90.06 107 GLU A C 1
ATOM 890 O O . GLU A 1 107 ? 8.541 -0.071 -23.467 1.00 90.06 107 GLU A O 1
ATOM 895 N N . ARG A 1 108 ? 8.300 0.919 -21.486 1.00 89.00 108 ARG A N 1
ATOM 896 C CA . ARG A 1 108 ? 9.021 -0.156 -20.774 1.00 89.00 108 ARG A CA 1
ATOM 897 C C . ARG A 1 108 ? 8.372 -1.526 -20.962 1.00 89.00 108 ARG A C 1
ATOM 899 O O . ARG A 1 108 ? 9.059 -2.546 -20.911 1.00 89.00 108 ARG A O 1
ATOM 906 N N . GLU A 1 109 ? 7.054 -1.558 -21.134 1.00 87.69 109 GLU A N 1
ATOM 907 C CA . GLU A 1 109 ? 6.301 -2.794 -21.332 1.00 87.69 109 GLU A CA 1
ATOM 908 C C . GLU A 1 109 ? 6.537 -3.429 -22.705 1.00 87.69 109 GLU A C 1
ATOM 910 O O . GLU A 1 109 ? 6.467 -4.656 -22.813 1.00 87.69 109 GLU A O 1
ATOM 915 N N . ASP A 1 110 ? 6.909 -2.634 -23.711 1.00 91.06 110 ASP A N 1
ATOM 916 C CA . ASP A 1 110 ? 7.172 -3.103 -25.075 1.00 91.06 110 ASP A CA 1
ATOM 917 C C . ASP A 1 110 ? 8.374 -4.055 -25.142 1.00 91.06 110 ASP A C 1
ATOM 919 O O . ASP A 1 110 ? 8.482 -4.878 -26.044 1.00 91.06 110 ASP A O 1
ATOM 923 N N . VAL A 1 111 ? 9.249 -4.036 -24.130 1.00 92.25 111 VAL A N 1
ATOM 924 C CA . VAL A 1 111 ? 10.392 -4.959 -23.982 1.00 92.25 111 VAL A CA 1
ATOM 925 C C . VAL A 1 111 ? 9.950 -6.424 -23.773 1.00 92.25 111 VAL A C 1
ATOM 927 O O . VAL A 1 111 ? 10.774 -7.346 -23.773 1.00 92.25 111 VAL A O 1
ATOM 930 N N . LYS A 1 112 ? 8.648 -6.675 -23.581 1.00 91.69 112 LYS A N 1
ATOM 931 C CA . LYS A 1 112 ? 8.061 -8.024 -23.627 1.00 91.69 112 LYS A CA 1
ATOM 932 C C . LYS A 1 112 ? 8.038 -8.591 -25.054 1.00 91.69 112 LYS A C 1
ATOM 934 O O . LYS A 1 112 ? 8.091 -9.811 -25.197 1.00 91.69 112 LYS A O 1
ATOM 939 N N . ASP A 1 113 ? 7.972 -7.739 -26.079 1.00 95.25 113 ASP A N 1
ATOM 940 C CA . ASP A 1 113 ? 8.097 -8.146 -27.479 1.00 95.25 113 ASP A CA 1
ATOM 941 C C . ASP A 1 113 ? 9.555 -8.492 -27.809 1.00 95.25 113 ASP A C 1
ATOM 943 O O . ASP A 1 113 ? 10.486 -7.752 -27.489 1.00 95.25 113 ASP A O 1
ATOM 947 N N . GLU A 1 114 ? 9.770 -9.637 -28.452 1.00 95.69 114 GLU A N 1
ATOM 948 C CA . GLU A 1 114 ? 11.111 -10.169 -28.696 1.00 95.69 114 GLU A CA 1
ATOM 949 C C . GLU A 1 114 ? 11.917 -9.325 -29.699 1.00 95.69 114 GLU A C 1
ATOM 951 O O . GLU A 1 114 ? 13.139 -9.206 -29.564 1.00 95.69 114 GLU A O 1
ATOM 956 N N . GLN A 1 115 ? 11.254 -8.695 -30.676 1.00 96.12 115 GLN A N 1
ATOM 957 C CA . GLN A 1 115 ? 11.914 -7.846 -31.671 1.00 96.12 115 GLN A CA 1
ATOM 958 C C . GLN A 1 115 ? 12.3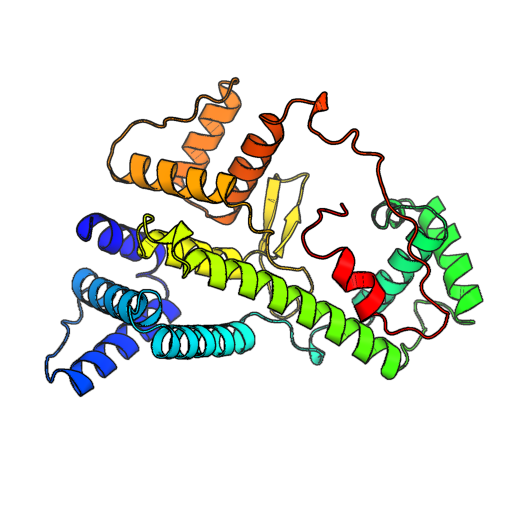43 -6.521 -31.046 1.00 96.12 115 GLN A C 1
ATOM 960 O O . GLN A 1 115 ? 13.501 -6.121 -31.193 1.00 96.12 115 GLN A O 1
ATOM 965 N N . ILE A 1 116 ? 11.439 -5.878 -30.300 1.00 95.12 116 ILE A N 1
ATOM 966 C CA . ILE A 1 116 ? 11.732 -4.626 -29.590 1.00 95.12 116 ILE A CA 1
ATOM 967 C C . ILE A 1 116 ? 12.825 -4.868 -28.553 1.00 95.12 116 ILE A C 1
ATOM 969 O O . ILE A 1 116 ? 13.829 -4.154 -28.531 1.00 95.12 116 ILE A O 1
ATOM 973 N N . ARG A 1 117 ? 12.702 -5.935 -27.755 1.00 96.69 117 ARG A N 1
ATOM 974 C CA . ARG A 1 117 ? 13.714 -6.316 -26.765 1.00 96.69 117 ARG A CA 1
ATOM 975 C C . ARG A 1 117 ? 15.099 -6.448 -27.378 1.00 96.69 117 ARG A C 1
ATOM 977 O O . ARG A 1 117 ? 16.060 -5.990 -26.768 1.00 96.69 117 ARG A O 1
ATOM 984 N N . LYS A 1 118 ? 15.214 -7.063 -28.557 1.00 97.25 118 LYS A N 1
ATOM 985 C CA . LYS A 1 118 ? 16.498 -7.220 -29.245 1.00 97.25 118 LYS A CA 1
ATOM 986 C C . LYS A 1 118 ? 17.098 -5.870 -29.640 1.00 97.25 118 LYS A C 1
ATOM 988 O O . LYS A 1 118 ? 18.265 -5.637 -29.356 1.00 97.25 118 LYS A O 1
ATOM 993 N N . ILE A 1 119 ? 16.300 -4.972 -30.223 1.00 97.06 119 ILE A N 1
ATOM 994 C CA . ILE A 1 119 ? 16.746 -3.621 -30.612 1.00 97.06 119 ILE A CA 1
ATOM 995 C C . ILE A 1 119 ? 17.253 -2.844 -29.390 1.00 97.06 119 ILE A C 1
ATOM 997 O O . ILE A 1 119 ? 18.337 -2.261 -29.422 1.00 97.06 119 ILE A O 1
ATOM 1001 N N . VAL A 1 120 ? 16.478 -2.856 -28.304 1.00 97.31 120 VAL A N 1
ATOM 1002 C CA . VAL A 1 120 ? 16.823 -2.156 -27.061 1.00 97.31 120 VAL A CA 1
ATOM 1003 C C . VAL A 1 120 ? 18.076 -2.760 -26.422 1.00 97.31 120 VAL A C 1
ATOM 1005 O O . VAL A 1 120 ? 18.962 -2.024 -25.988 1.00 97.31 120 VAL A O 1
ATOM 1008 N N . LEU A 1 121 ? 18.176 -4.093 -26.388 1.00 97.56 121 LEU A N 1
ATOM 1009 C CA . LEU A 1 121 ? 19.336 -4.797 -25.845 1.00 97.56 121 LEU A CA 1
ATOM 1010 C C . LEU A 1 121 ? 20.603 -4.472 -26.641 1.00 97.56 121 LEU A C 1
ATOM 1012 O O . LEU A 1 121 ? 21.602 -4.099 -26.033 1.00 97.56 121 LEU A O 1
ATOM 1016 N N . ASP A 1 122 ? 20.545 -4.533 -27.974 1.00 97.50 122 ASP A N 1
ATOM 1017 C CA . ASP A 1 122 ? 21.673 -4.202 -28.849 1.00 97.50 122 ASP A CA 1
ATOM 1018 C C . ASP A 1 122 ? 22.137 -2.748 -28.614 1.00 97.50 122 ASP A C 1
ATOM 1020 O O . ASP A 1 122 ? 23.337 -2.483 -28.512 1.00 97.50 122 ASP A O 1
ATOM 1024 N N . SER A 1 123 ? 21.208 -1.793 -28.470 1.00 97.31 123 SER A N 1
ATOM 1025 C CA . SER A 1 123 ? 21.537 -0.392 -28.145 1.00 97.31 123 SER A CA 1
ATOM 1026 C C . SER A 1 123 ? 22.236 -0.264 -26.788 1.00 97.31 123 SER A C 1
ATOM 1028 O O . SER A 1 123 ? 23.307 0.346 -26.681 1.00 97.31 123 SER A O 1
ATOM 1030 N N . LEU A 1 124 ? 21.672 -0.892 -25.750 1.00 96.81 124 LEU A N 1
ATOM 1031 C CA . LEU A 1 124 ? 22.206 -0.829 -24.393 1.00 96.81 124 LEU A CA 1
ATOM 1032 C C . LEU A 1 124 ? 23.594 -1.471 -24.293 1.00 96.81 124 LEU A C 1
ATOM 1034 O O . LEU A 1 124 ? 24.500 -0.872 -23.713 1.00 96.81 124 LEU A O 1
ATOM 1038 N N . GLU A 1 125 ? 23.775 -2.666 -24.858 1.00 97.44 125 GLU A N 1
ATOM 1039 C CA . GLU A 1 125 ? 25.041 -3.407 -24.818 1.00 97.44 125 GLU A CA 1
ATOM 1040 C C . GLU A 1 125 ? 26.164 -2.659 -25.548 1.00 97.44 125 GLU A C 1
ATOM 1042 O O . GLU A 1 125 ? 27.292 -2.607 -25.048 1.00 97.44 125 GLU A O 1
ATOM 1047 N N . ASN A 1 126 ? 25.848 -1.992 -26.665 1.00 96.56 126 ASN A N 1
ATOM 1048 C CA . ASN A 1 126 ? 26.783 -1.102 -27.357 1.00 96.56 126 ASN A CA 1
ATOM 1049 C C . ASN A 1 126 ? 27.193 0.091 -26.480 1.00 96.56 126 ASN A C 1
ATOM 1051 O O . ASN A 1 126 ? 28.370 0.440 -26.417 1.00 96.56 126 ASN A O 1
ATOM 1055 N N . LYS A 1 127 ? 26.244 0.697 -25.760 1.00 94.56 127 LYS A N 1
ATOM 1056 C CA . LYS A 1 127 ? 26.485 1.856 -24.885 1.00 94.56 127 LYS A CA 1
ATOM 1057 C C . LYS A 1 127 ? 27.325 1.507 -23.654 1.00 94.56 127 LYS A C 1
ATOM 1059 O O . LYS A 1 127 ? 28.225 2.264 -23.285 1.00 94.56 127 LYS A O 1
ATOM 1064 N N . ILE A 1 128 ? 27.062 0.361 -23.025 1.00 94.75 128 ILE A N 1
ATOM 1065 C CA . ILE A 1 128 ? 27.818 -0.111 -21.850 1.00 94.75 128 ILE A CA 1
ATOM 1066 C C . ILE A 1 128 ? 29.077 -0.905 -22.224 1.00 94.75 128 ILE A C 1
ATOM 1068 O O . ILE A 1 128 ? 29.849 -1.262 -21.336 1.00 94.75 128 ILE A O 1
ATOM 1072 N N . HIS A 1 129 ? 29.295 -1.157 -23.520 1.00 94.56 129 HIS A N 1
ATOM 1073 C CA . HIS A 1 129 ? 30.417 -1.921 -24.071 1.00 94.56 129 HIS A CA 1
ATOM 1074 C C . HIS A 1 129 ? 30.562 -3.321 -23.442 1.00 94.56 129 HIS A C 1
ATOM 1076 O O . HIS A 1 129 ? 31.671 -3.790 -23.177 1.00 94.56 129 HIS A O 1
ATOM 1082 N N . SER A 1 130 ? 29.440 -3.983 -23.143 1.00 94.50 130 SER A N 1
ATOM 1083 C CA . SER A 1 130 ? 29.413 -5.278 -22.455 1.00 94.50 130 SER A CA 1
ATOM 1084 C C . SER A 1 130 ? 28.053 -5.968 -22.615 1.00 94.50 130 SER A C 1
ATOM 1086 O O . SER A 1 130 ? 27.034 -5.279 -22.571 1.00 94.50 130 SER A O 1
ATOM 1088 N N . PRO A 1 131 ? 28.002 -7.310 -22.722 1.00 96.19 131 PRO A N 1
ATOM 1089 C CA . PRO A 1 131 ? 26.742 -8.045 -22.672 1.00 96.19 131 PRO A CA 1
ATOM 1090 C C . PRO A 1 131 ? 26.023 -7.862 -21.329 1.00 96.19 131 PRO A C 1
ATOM 1092 O O . PRO A 1 131 ? 26.626 -8.064 -20.267 1.00 96.19 131 PRO A O 1
ATOM 1095 N N . LEU A 1 132 ? 24.725 -7.540 -21.352 1.00 94.25 132 LEU A N 1
ATOM 1096 C CA . LEU A 1 132 ? 23.942 -7.160 -20.167 1.00 94.25 132 LEU A CA 1
ATOM 1097 C C . LEU A 1 132 ? 23.903 -8.274 -19.110 1.00 94.25 132 LEU A C 1
ATOM 1099 O O . LEU A 1 132 ? 23.945 -8.018 -17.903 1.00 94.25 132 LEU A O 1
ATOM 1103 N N . ASN A 1 133 ? 23.865 -9.533 -19.551 1.00 92.94 133 ASN A N 1
ATOM 1104 C CA . ASN A 1 133 ? 23.870 -10.695 -18.662 1.00 92.94 133 ASN A CA 1
ATOM 1105 C C . ASN A 1 133 ? 25.146 -10.762 -17.797 1.00 92.94 133 ASN A C 1
ATOM 1107 O O . ASN A 1 133 ? 25.056 -11.049 -16.604 1.00 92.94 133 ASN A O 1
ATOM 1111 N N . THR A 1 134 ? 26.305 -10.412 -18.356 1.00 93.62 134 THR A N 1
ATOM 1112 C CA . THR A 1 134 ? 27.607 -10.385 -17.670 1.00 93.62 134 THR A CA 1
ATOM 1113 C C . THR A 1 134 ? 27.977 -9.020 -17.101 1.00 93.62 134 THR A C 1
ATOM 1115 O O . THR A 1 134 ? 28.919 -8.924 -16.314 1.00 93.62 134 THR A O 1
ATOM 1118 N N . TYR A 1 135 ? 27.237 -7.973 -17.466 1.00 93.44 135 TYR A N 1
ATOM 1119 C CA . TYR A 1 135 ? 27.508 -6.616 -17.024 1.00 93.44 135 TYR A CA 1
ATOM 1120 C C . TYR A 1 135 ? 27.456 -6.515 -15.498 1.00 93.44 135 TYR A C 1
ATOM 1122 O O . TYR A 1 135 ? 26.467 -6.887 -14.854 1.00 93.44 135 TYR A O 1
ATOM 1130 N N . ARG A 1 136 ? 28.538 -5.989 -14.919 1.00 92.81 136 ARG A N 1
ATOM 1131 C CA . ARG A 1 136 ? 28.628 -5.684 -13.495 1.00 92.81 136 ARG A CA 1
ATOM 1132 C C . ARG A 1 136 ? 28.236 -4.230 -13.291 1.00 92.81 136 ARG A C 1
ATOM 1134 O O . ARG A 1 136 ? 28.981 -3.334 -13.677 1.00 92.81 136 ARG A O 1
ATOM 1141 N N . VAL A 1 137 ? 27.089 -4.016 -12.656 1.00 92.00 137 VAL A N 1
ATOM 1142 C CA . VAL A 1 137 ? 26.577 -2.674 -12.367 1.00 92.00 137 VAL A CA 1
ATOM 1143 C C . VAL A 1 137 ? 27.593 -1.914 -11.494 1.00 92.00 137 VAL A C 1
ATOM 1145 O O . VAL A 1 137 ? 27.952 -2.415 -10.422 1.00 92.00 137 VAL A O 1
ATOM 1148 N N . PRO A 1 138 ? 28.068 -0.728 -11.921 1.00 94.12 138 PRO A N 1
ATOM 1149 C CA . PRO A 1 138 ? 28.923 0.129 -11.107 1.00 94.12 138 PRO A CA 1
ATOM 1150 C C . PRO A 1 138 ? 28.267 0.478 -9.769 1.00 94.12 138 PRO A C 1
ATOM 1152 O O . PRO A 1 138 ? 27.057 0.689 -9.706 1.00 94.12 138 PRO A O 1
ATOM 1155 N N . ALA A 1 139 ? 29.067 0.571 -8.703 1.00 94.25 139 ALA A N 1
ATOM 1156 C CA . ALA A 1 139 ? 28.558 0.806 -7.349 1.00 94.25 139 ALA A CA 1
ATOM 1157 C C . ALA A 1 139 ? 27.747 2.109 -7.238 1.00 94.25 139 ALA A C 1
ATOM 1159 O O . ALA A 1 139 ? 26.674 2.101 -6.648 1.00 94.25 139 ALA A O 1
ATOM 1160 N N . GLU A 1 140 ? 28.210 3.189 -7.871 1.00 93.19 140 GLU A N 1
ATOM 1161 C CA . GLU A 1 140 ? 27.530 4.492 -7.867 1.00 93.19 140 GLU A CA 1
ATOM 1162 C C . GLU A 1 140 ? 26.164 4.440 -8.567 1.00 93.19 140 GLU A C 1
ATOM 1164 O O . GLU A 1 140 ? 25.166 4.932 -8.043 1.00 93.19 140 GLU A O 1
ATOM 1169 N N . LEU A 1 141 ? 26.095 3.788 -9.735 1.00 91.81 141 LEU A N 1
ATOM 1170 C CA . LEU A 1 141 ? 24.843 3.600 -10.472 1.00 91.81 141 LEU A CA 1
ATOM 1171 C C . LEU A 1 141 ? 23.857 2.749 -9.669 1.00 91.81 141 LEU A C 1
ATOM 1173 O O . LEU A 1 141 ? 22.669 3.061 -9.602 1.00 91.81 141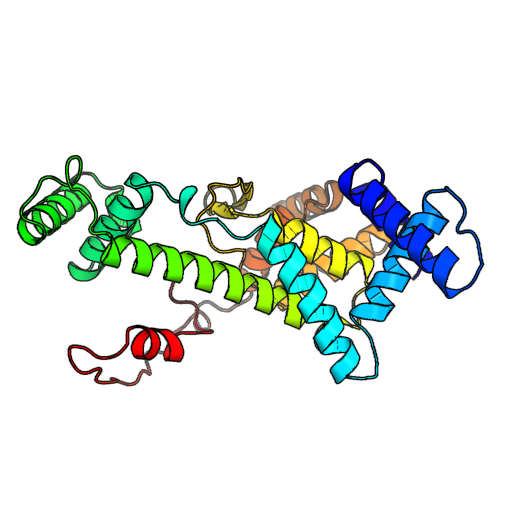 LEU A O 1
ATOM 1177 N N . ARG A 1 142 ? 24.360 1.683 -9.040 1.00 94.38 142 ARG A N 1
ATOM 1178 C CA . ARG A 1 142 ? 23.569 0.836 -8.151 1.00 94.38 142 ARG A CA 1
ATOM 1179 C C . ARG A 1 142 ? 22.992 1.647 -6.996 1.00 94.38 142 ARG A C 1
ATOM 1181 O O . ARG A 1 142 ? 21.782 1.630 -6.811 1.00 94.38 142 ARG A O 1
ATOM 1188 N N . GLU A 1 143 ? 23.836 2.362 -6.260 1.00 94.62 143 GLU A N 1
ATOM 1189 C CA . GLU A 1 143 ? 23.420 3.160 -5.105 1.00 94.62 143 GLU A CA 1
ATOM 1190 C C . GLU A 1 143 ? 22.386 4.221 -5.503 1.00 94.62 143 GLU A C 1
ATOM 1192 O O . GLU A 1 143 ? 21.379 4.395 -4.818 1.00 94.62 143 GLU A O 1
ATOM 1197 N N . SER A 1 144 ? 22.577 4.885 -6.647 1.00 92.44 144 SER A N 1
ATOM 1198 C CA . SER A 1 144 ? 21.619 5.857 -7.181 1.00 92.44 144 SER A CA 1
ATOM 1199 C C . SER A 1 144 ? 20.235 5.241 -7.431 1.00 92.44 144 SER A C 1
ATOM 1201 O O . SER A 1 144 ? 19.227 5.790 -6.980 1.00 92.44 144 SER A O 1
ATOM 1203 N N . LEU A 1 145 ? 20.174 4.078 -8.090 1.00 92.75 145 LEU A N 1
ATOM 1204 C CA . LEU A 1 145 ? 18.913 3.388 -8.379 1.00 92.75 145 LEU A CA 1
ATOM 1205 C C . LEU A 1 145 ? 18.259 2.816 -7.116 1.00 92.75 145 LEU A C 1
ATOM 1207 O O . LEU A 1 145 ? 17.046 2.926 -6.950 1.00 92.75 145 LEU A O 1
ATOM 1211 N N . GLU A 1 146 ? 19.044 2.243 -6.204 1.00 94.75 146 GLU A N 1
ATOM 1212 C CA . GLU A 1 146 ? 18.552 1.761 -4.910 1.00 94.75 146 GLU A CA 1
ATOM 1213 C C . GLU A 1 146 ? 17.935 2.905 -4.095 1.00 94.75 146 GLU A C 1
ATOM 1215 O O . GLU A 1 146 ? 16.832 2.762 -3.562 1.00 94.75 146 GLU A O 1
ATOM 1220 N N . ASN A 1 147 ? 18.604 4.061 -4.052 1.00 94.62 147 ASN A N 1
ATOM 1221 C CA . ASN A 1 147 ? 18.104 5.250 -3.371 1.00 94.62 147 ASN A CA 1
ATOM 1222 C C . ASN A 1 147 ? 16.810 5.768 -3.999 1.00 94.62 147 ASN A C 1
ATOM 1224 O O . ASN A 1 147 ? 15.876 6.065 -3.258 1.00 94.62 147 ASN A O 1
ATOM 1228 N N . MET A 1 148 ? 16.718 5.826 -5.332 1.00 92.06 148 MET A N 1
ATOM 1229 C CA . MET A 1 148 ? 15.487 6.211 -6.034 1.00 92.06 148 MET A CA 1
ATOM 1230 C C . MET A 1 148 ? 14.306 5.326 -5.606 1.00 92.06 148 MET A C 1
ATOM 1232 O O . MET A 1 148 ? 13.298 5.837 -5.127 1.00 92.06 148 MET A O 1
ATOM 1236 N N . ILE A 1 149 ? 14.464 3.999 -5.672 1.00 93.50 149 ILE A N 1
ATOM 1237 C CA . ILE A 1 149 ? 13.409 3.036 -5.304 1.00 93.50 149 ILE A CA 1
ATOM 1238 C C . ILE A 1 149 ? 12.969 3.230 -3.848 1.00 93.50 149 ILE A C 1
ATOM 1240 O O . ILE A 1 149 ? 11.776 3.217 -3.536 1.00 93.50 149 ILE A O 1
ATOM 1244 N N . ILE A 1 150 ? 13.930 3.402 -2.940 1.00 95.75 150 ILE A N 1
ATOM 1245 C CA . ILE A 1 150 ? 13.661 3.590 -1.512 1.00 95.75 150 ILE A CA 1
ATOM 1246 C C . ILE A 1 150 ? 12.933 4.914 -1.265 1.00 95.75 150 ILE A C 1
ATOM 1248 O O . ILE A 1 150 ? 11.974 4.941 -0.490 1.00 95.75 150 ILE A O 1
ATOM 1252 N N . ILE A 1 151 ? 13.361 5.998 -1.915 1.00 95.38 151 ILE A N 1
ATOM 1253 C CA . ILE A 1 151 ? 12.730 7.319 -1.815 1.00 95.38 151 ILE A CA 1
ATOM 1254 C C . ILE A 1 151 ? 11.290 7.262 -2.330 1.00 95.38 151 ILE A C 1
ATOM 1256 O O . ILE A 1 151 ? 10.395 7.758 -1.647 1.00 95.38 151 ILE A O 1
ATOM 1260 N N . ASP A 1 152 ? 11.041 6.600 -3.458 1.00 93.81 152 ASP A N 1
ATOM 1261 C CA . ASP A 1 152 ? 9.698 6.470 -4.028 1.00 93.81 152 ASP A CA 1
ATOM 1262 C C . ASP A 1 152 ? 8.761 5.667 -3.116 1.00 93.81 152 ASP A C 1
ATOM 1264 O O . ASP A 1 152 ? 7.628 6.085 -2.850 1.00 93.81 152 ASP A O 1
ATOM 1268 N N . GLN A 1 153 ? 9.237 4.541 -2.565 1.00 96.25 153 GLN A N 1
ATOM 1269 C CA . GLN A 1 153 ? 8.464 3.760 -1.596 1.00 96.25 153 GLN A CA 1
ATOM 1270 C C . GLN A 1 153 ? 8.152 4.575 -0.334 1.00 96.25 153 GLN A C 1
ATOM 1272 O O . GLN A 1 153 ? 7.008 4.571 0.127 1.00 96.25 153 GLN A O 1
ATOM 1277 N N . LYS A 1 154 ? 9.138 5.299 0.210 1.00 96.94 154 LYS A N 1
ATOM 1278 C CA . LYS A 1 154 ? 8.956 6.161 1.388 1.00 96.94 154 LYS A CA 1
ATOM 1279 C C . LYS A 1 154 ? 7.963 7.280 1.113 1.00 96.94 154 LYS A C 1
ATOM 1281 O O . LYS A 1 154 ? 7.032 7.463 1.890 1.00 96.94 154 LYS A O 1
ATOM 1286 N N . SER A 1 155 ? 8.126 7.980 -0.008 1.00 95.44 155 SER A N 1
ATOM 1287 C CA . SER A 1 155 ? 7.260 9.085 -0.419 1.00 95.44 155 SER A CA 1
ATOM 1288 C C . SER A 1 155 ? 5.808 8.630 -0.528 1.00 95.44 155 SER A C 1
ATOM 1290 O O . SER A 1 155 ? 4.925 9.225 0.090 1.00 95.44 155 SER A O 1
ATOM 1292 N N . ARG A 1 156 ? 5.545 7.516 -1.224 1.00 95.75 156 ARG A N 1
ATOM 1293 C CA . ARG A 1 156 ? 4.176 7.010 -1.361 1.00 95.75 156 ARG A CA 1
ATOM 1294 C C . ARG A 1 156 ? 3.588 6.550 -0.030 1.00 95.75 156 ARG A C 1
ATOM 1296 O O . ARG A 1 156 ? 2.435 6.851 0.262 1.00 95.75 156 ARG A O 1
ATOM 1303 N N . MET A 1 157 ? 4.362 5.835 0.784 1.00 97.19 157 MET A N 1
ATOM 1304 C CA . MET A 1 157 ? 3.927 5.413 2.118 1.00 97.19 157 MET A CA 1
ATOM 1305 C C . MET A 1 157 ? 3.567 6.618 2.997 1.00 97.19 157 MET A C 1
ATOM 1307 O O . MET A 1 157 ? 2.545 6.600 3.685 1.00 97.19 157 MET A O 1
ATOM 1311 N N . LYS A 1 158 ? 4.396 7.665 2.951 1.00 96.38 158 LYS A N 1
ATOM 1312 C CA . LYS A 1 158 ? 4.19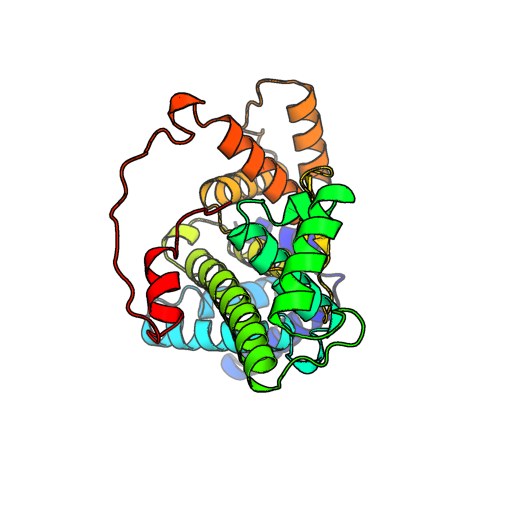9 8.908 3.689 1.00 96.38 158 LYS A CA 1
ATOM 1313 C C . LYS A 1 158 ? 2.926 9.630 3.251 1.00 96.38 158 LYS A C 1
ATOM 1315 O O . LYS A 1 158 ? 2.142 9.978 4.121 1.00 96.38 158 LYS A O 1
ATOM 1320 N N . GLN A 1 159 ? 2.653 9.737 1.949 1.00 95.81 159 GLN A N 1
ATOM 1321 C CA . GLN A 1 159 ? 1.404 10.327 1.435 1.00 95.81 159 GLN A CA 1
ATOM 1322 C C . GLN A 1 159 ? 0.156 9.646 2.020 1.00 95.81 159 GLN A C 1
ATOM 1324 O O . GLN A 1 159 ? -0.777 10.314 2.465 1.00 95.81 159 GLN A O 1
ATOM 1329 N N . TRP A 1 160 ? 0.146 8.310 2.075 1.00 97.56 160 TRP A N 1
ATOM 1330 C CA . TRP A 1 160 ? -0.947 7.563 2.706 1.00 97.56 160 TRP A CA 1
ATOM 1331 C C . TRP A 1 160 ? -1.071 7.854 4.200 1.00 97.56 160 TRP A C 1
ATOM 1333 O O . TRP A 1 160 ? -2.181 8.032 4.700 1.00 97.56 160 TRP A O 1
ATOM 1343 N N . LEU A 1 161 ? 0.056 7.881 4.917 1.00 95.94 161 LEU A N 1
ATOM 1344 C CA . LEU A 1 161 ? 0.071 8.145 6.352 1.00 95.94 161 LEU A CA 1
ATOM 1345 C C . LEU A 1 161 ? -0.412 9.568 6.658 1.00 95.94 161 LEU A C 1
ATOM 1347 O O . LEU A 1 161 ? -1.241 9.748 7.546 1.00 95.94 161 LEU A O 1
ATOM 1351 N N . GLU A 1 162 ? 0.063 10.559 5.909 1.00 94.25 162 GLU A N 1
ATOM 1352 C CA . GLU A 1 162 ? -0.334 11.962 6.039 1.00 94.25 162 GLU A CA 1
ATOM 1353 C C . GLU A 1 162 ? -1.826 12.143 5.778 1.00 94.25 162 GLU A C 1
ATOM 1355 O O . GLU A 1 162 ? -2.508 12.743 6.601 1.00 94.25 162 GLU A O 1
ATOM 1360 N N . TYR A 1 163 ? -2.363 11.560 4.703 1.00 95.06 163 TYR A N 1
ATOM 1361 C CA . TYR A 1 163 ? -3.794 11.640 4.417 1.00 95.06 163 TYR A CA 1
ATOM 1362 C C . TYR A 1 163 ? -4.639 10.985 5.516 1.00 95.06 163 TYR A C 1
ATOM 1364 O O . TYR A 1 163 ? -5.542 11.610 6.067 1.00 95.06 163 TYR A O 1
ATOM 1372 N N . LEU A 1 164 ? -4.319 9.739 5.889 1.00 95.81 164 LEU A N 1
ATOM 1373 C CA . LEU A 1 164 ? -5.088 8.975 6.879 1.00 95.81 164 LEU A CA 1
ATOM 1374 C C . LEU A 1 164 ? -4.969 9.526 8.308 1.00 95.81 164 LEU A C 1
ATOM 1376 O O . LEU A 1 164 ? -5.764 9.165 9.173 1.00 95.81 164 LEU A O 1
ATOM 1380 N N . THR A 1 165 ? -3.991 10.379 8.595 1.00 93.25 165 THR A N 1
ATOM 1381 C CA . THR A 1 165 ? -3.855 11.053 9.902 1.00 93.25 165 THR A CA 1
ATOM 1382 C C . THR A 1 165 ? -4.173 12.550 9.838 1.00 93.25 165 THR A C 1
ATOM 1384 O O . THR A 1 165 ? -4.225 13.226 10.867 1.00 93.25 165 THR A O 1
ATOM 1387 N N . GLY A 1 166 ? -4.426 13.064 8.635 1.00 90.25 166 GLY A N 1
ATOM 1388 C CA . GLY A 1 166 ? -4.825 14.436 8.369 1.00 90.25 166 GLY A CA 1
ATOM 1389 C C . GLY A 1 166 ? -6.307 14.684 8.634 1.00 90.25 166 GLY A C 1
ATOM 1390 O O . GLY A 1 166 ? -7.106 13.760 8.781 1.00 90.25 166 GLY A O 1
ATOM 1391 N N . GLU A 1 167 ? -6.675 15.966 8.676 1.00 86.25 167 GLU A N 1
ATOM 1392 C CA . GLU A 1 167 ? -8.045 16.425 8.947 1.00 86.25 167 GLU A CA 1
ATOM 1393 C C . GLU A 1 167 ? -9.066 15.841 7.959 1.00 86.25 167 GLU A C 1
ATOM 1395 O O . GLU A 1 167 ? -10.170 15.469 8.356 1.00 86.25 167 GLU A O 1
ATOM 1400 N N . GLU A 1 168 ? -8.680 15.696 6.687 1.00 83.81 168 GLU A N 1
ATOM 1401 C CA . GLU A 1 168 ? -9.552 15.199 5.619 1.00 83.81 168 GLU A CA 1
ATOM 1402 C C . GLU A 1 168 ? -10.101 13.806 5.913 1.00 83.81 168 GLU A C 1
ATOM 1404 O O . GLU A 1 168 ? -11.270 13.560 5.649 1.00 83.81 168 GLU A O 1
ATOM 1409 N N . ALA A 1 169 ? -9.308 12.910 6.504 1.00 88.69 169 ALA A N 1
ATOM 1410 C CA . ALA A 1 169 ? -9.734 11.543 6.788 1.00 88.69 169 ALA A CA 1
ATOM 1411 C C . ALA A 1 169 ? -10.388 11.376 8.170 1.00 88.69 169 ALA A C 1
ATOM 1413 O O . ALA A 1 169 ? -10.914 10.303 8.454 1.00 88.69 169 ALA A O 1
ATOM 1414 N N . ARG A 1 170 ? -10.398 12.393 9.046 1.00 84.38 170 ARG A N 1
ATOM 1415 C CA . ARG A 1 170 ? -10.872 12.247 10.443 1.00 84.38 170 ARG A CA 1
ATOM 1416 C C . ARG A 1 170 ? -12.339 11.881 10.593 1.00 84.38 170 ARG A C 1
ATOM 1418 O O . ARG A 1 170 ? -12.722 11.323 11.616 1.00 84.38 170 ARG A O 1
ATOM 1425 N N . HIS A 1 171 ? -13.151 12.197 9.592 1.00 85.00 171 HIS A N 1
ATOM 1426 C CA . HIS A 1 171 ? -14.551 11.790 9.567 1.00 85.00 171 HIS A CA 1
ATOM 1427 C C . HIS A 1 171 ? -14.709 10.267 9.409 1.00 85.00 171 HIS A C 1
ATOM 1429 O O . HIS A 1 171 ? -15.750 9.726 9.775 1.00 85.00 171 HIS A O 1
ATOM 1435 N N . ALA A 1 172 ? -13.692 9.573 8.883 1.00 91.75 172 ALA A N 1
ATOM 1436 C CA . ALA A 1 172 ? -13.699 8.128 8.740 1.00 91.75 172 ALA A CA 1
ATOM 1437 C C . ALA A 1 172 ? -13.339 7.431 10.069 1.00 91.75 172 ALA A C 1
ATOM 1439 O O . ALA A 1 172 ? -12.389 7.844 10.752 1.00 91.75 172 ALA A O 1
ATOM 1440 N N . PRO A 1 173 ? -14.020 6.319 10.411 1.00 93.81 173 PRO A N 1
ATOM 1441 C CA . PRO A 1 173 ? -13.688 5.500 11.572 1.00 93.81 173 PRO A CA 1
ATOM 1442 C C . PRO A 1 173 ? -12.194 5.144 11.630 1.00 93.81 173 PRO A C 1
ATOM 1444 O O . PRO A 1 173 ? -11.602 4.699 10.642 1.00 93.81 173 PRO A O 1
ATOM 1447 N N . ALA A 1 174 ? -11.572 5.284 12.802 1.00 94.31 174 ALA A N 1
ATOM 1448 C CA . ALA A 1 174 ? -10.150 5.006 13.006 1.00 94.31 174 ALA A CA 1
ATOM 1449 C C . ALA A 1 174 ? -9.793 3.554 12.665 1.00 94.31 174 ALA A C 1
ATOM 1451 O O . ALA A 1 174 ? -8.713 3.290 12.139 1.00 94.31 174 ALA A O 1
ATOM 1452 N N . ALA A 1 175 ? -10.718 2.618 12.895 1.00 95.81 175 ALA A N 1
ATOM 1453 C CA . ALA A 1 175 ? -10.557 1.223 12.494 1.00 95.81 175 ALA A CA 1
ATOM 1454 C C . ALA A 1 175 ? -10.404 1.049 10.973 1.00 95.81 175 ALA A C 1
ATOM 1456 O O . ALA A 1 175 ? -9.579 0.248 10.532 1.00 95.81 175 ALA A O 1
ATOM 1457 N N . LEU A 1 176 ? -11.154 1.812 10.170 1.00 97.06 176 LEU A N 1
ATOM 1458 C CA . LEU A 1 176 ? -11.058 1.770 8.709 1.00 97.06 176 LEU A CA 1
ATOM 1459 C C . LEU A 1 176 ? -9.777 2.440 8.214 1.00 97.06 176 LEU A C 1
ATOM 1461 O O . LEU A 1 176 ? -9.102 1.886 7.347 1.00 97.06 176 LEU A O 1
ATOM 1465 N N . ARG A 1 177 ? -9.387 3.570 8.819 1.00 97.06 177 ARG A N 1
ATOM 1466 C CA . ARG A 1 177 ? -8.103 4.230 8.533 1.00 97.06 177 ARG A CA 1
ATOM 1467 C C . ARG A 1 177 ? -6.918 3.311 8.829 1.00 97.06 177 ARG A C 1
ATOM 1469 O O . ARG A 1 177 ? -6.043 3.135 7.982 1.00 97.06 177 ARG A O 1
ATOM 1476 N N . TYR A 1 178 ? -6.926 2.667 9.997 1.00 96.38 178 TYR A N 1
ATOM 1477 C CA . TYR A 1 178 ? -5.930 1.667 10.375 1.00 96.38 178 TYR A CA 1
ATOM 1478 C C . TYR A 1 178 ? -5.881 0.514 9.367 1.00 96.38 178 TYR A C 1
ATOM 1480 O O . TYR A 1 178 ? -4.806 0.163 8.884 1.00 96.38 178 TYR A O 1
ATOM 1488 N N . TRP A 1 179 ? -7.041 -0.055 9.033 1.00 97.62 179 TRP A N 1
ATOM 1489 C CA . TRP A 1 179 ? -7.155 -1.172 8.098 1.00 97.62 179 TRP A CA 1
ATOM 1490 C C . TRP A 1 179 ? -6.631 -0.819 6.705 1.00 97.62 179 TRP A C 1
ATOM 1492 O O . TRP A 1 179 ? -5.819 -1.568 6.165 1.00 97.62 179 TRP A O 1
ATOM 1502 N N . ALA A 1 180 ? -7.009 0.337 6.153 1.00 98.06 180 ALA A N 1
ATOM 1503 C CA . ALA A 1 180 ? -6.511 0.791 4.858 1.00 98.06 180 ALA A CA 1
ATOM 1504 C C . ALA A 1 180 ? -4.988 0.905 4.843 1.00 98.06 180 ALA A C 1
ATOM 1506 O O . ALA A 1 180 ? -4.344 0.342 3.962 1.00 98.06 180 ALA A O 1
ATOM 1507 N N . PHE A 1 181 ? -4.400 1.568 5.844 1.00 97.94 181 PHE A N 1
ATOM 1508 C CA . PHE A 1 181 ? -2.949 1.706 5.922 1.00 97.94 181 PHE A CA 1
ATOM 1509 C C . PHE A 1 181 ? -2.259 0.345 6.075 1.00 97.94 181 PHE A C 1
ATOM 1511 O O . PHE A 1 181 ? -1.339 0.019 5.325 1.00 97.94 181 PHE A O 1
ATOM 1518 N N . ALA A 1 182 ? -2.730 -0.486 7.009 1.00 96.75 182 ALA A N 1
ATOM 1519 C CA . ALA A 1 182 ? -2.151 -1.794 7.295 1.00 96.75 182 ALA A CA 1
ATOM 1520 C C . ALA A 1 182 ? -2.232 -2.758 6.102 1.00 96.75 182 ALA A C 1
ATOM 1522 O O . ALA A 1 182 ? -1.307 -3.545 5.890 1.00 96.75 182 ALA A O 1
ATOM 1523 N N . GLU A 1 183 ? -3.317 -2.719 5.325 1.00 97.62 183 GLU A N 1
ATOM 1524 C CA . GLU A 1 183 ? -3.470 -3.558 4.139 1.00 97.62 183 GLU A CA 1
ATOM 1525 C C . GLU A 1 183 ? -2.747 -2.994 2.914 1.00 97.62 183 GLU A C 1
ATOM 1527 O O . GLU A 1 183 ? -2.137 -3.776 2.185 1.00 97.62 183 GLU A O 1
ATOM 1532 N N . MET A 1 184 ? -2.746 -1.673 2.702 1.00 97.19 184 MET A N 1
ATOM 1533 C CA . MET A 1 184 ? -1.992 -1.010 1.628 1.00 97.19 184 MET A CA 1
ATOM 1534 C C . MET A 1 184 ? -0.497 -1.345 1.703 1.00 97.19 184 MET A C 1
ATOM 1536 O O . MET A 1 184 ? 0.112 -1.682 0.688 1.00 97.19 184 MET A O 1
ATOM 1540 N N . LEU A 1 185 ? 0.074 -1.383 2.912 1.00 97.12 185 LEU A N 1
ATOM 1541 C CA . LEU A 1 185 ? 1.475 -1.757 3.149 1.00 97.12 185 LEU A CA 1
ATOM 1542 C C . LEU A 1 185 ? 1.830 -3.183 2.699 1.00 97.12 185 LEU A C 1
ATOM 1544 O O . LEU A 1 185 ? 3.007 -3.522 2.602 1.00 97.12 185 LEU A O 1
ATOM 1548 N N . LYS A 1 186 ? 0.832 -4.034 2.438 1.00 96.12 186 LYS A N 1
ATOM 1549 C CA . LYS A 1 186 ? 1.008 -5.417 1.969 1.00 96.12 186 LYS A CA 1
ATOM 1550 C C . LYS A 1 186 ? 0.830 -5.557 0.455 1.00 96.12 186 LYS A C 1
ATOM 1552 O O . LYS A 1 186 ? 1.059 -6.652 -0.064 1.00 96.12 186 LYS A O 1
ATOM 1557 N N . GLN A 1 187 ? 0.440 -4.485 -0.238 1.00 96.69 187 GLN A N 1
ATOM 1558 C CA . GLN A 1 187 ? 0.179 -4.476 -1.678 1.00 96.69 187 GLN A CA 1
ATOM 1559 C C . GLN A 1 187 ? 1.437 -4.094 -2.476 1.00 96.69 187 GLN A C 1
ATOM 1561 O O . GLN A 1 187 ? 2.141 -3.128 -2.164 1.00 96.69 187 GLN A O 1
ATOM 1566 N N . GLY A 1 188 ? 1.753 -4.912 -3.472 1.00 94.19 188 GLY A N 1
ATOM 1567 C CA . GLY A 1 188 ? 2.840 -4.736 -4.425 1.00 94.19 188 GLY A CA 1
ATOM 1568 C C . GLY A 1 188 ? 2.373 -4.004 -5.677 1.00 94.19 188 GLY A C 1
ATOM 1569 O O . GLY A 1 188 ? 1.545 -3.097 -5.611 1.00 94.19 188 GLY A O 1
ATOM 1570 N N . ASP A 1 189 ? 2.917 -4.406 -6.818 1.00 91.25 189 ASP A N 1
ATOM 1571 C CA . ASP A 1 189 ? 2.498 -3.926 -8.127 1.00 91.25 189 ASP A CA 1
ATOM 1572 C C . ASP A 1 189 ? 1.052 -4.329 -8.443 1.00 91.25 189 ASP A C 1
ATOM 1574 O O . ASP A 1 189 ? 0.537 -5.345 -7.972 1.00 91.25 189 ASP A O 1
ATOM 1578 N N . TYR A 1 190 ? 0.387 -3.480 -9.222 1.00 92.62 190 TYR A N 1
ATOM 1579 C CA . TYR A 1 190 ? -0.961 -3.730 -9.710 1.00 92.62 190 TYR A CA 1
ATOM 1580 C C . TYR A 1 190 ? -0.906 -4.593 -10.968 1.00 92.62 190 TYR A C 1
ATOM 1582 O O . TYR A 1 190 ? -0.222 -4.223 -11.922 1.00 92.62 190 TYR A O 1
ATOM 1590 N N . ASP A 1 191 ? -1.650 -5.696 -10.979 1.00 91.12 191 ASP A N 1
ATOM 1591 C CA . ASP A 1 191 ? -1.869 -6.522 -12.161 1.00 91.12 191 ASP A CA 1
ATOM 1592 C C . ASP A 1 191 ? -3.171 -6.067 -12.852 1.00 91.12 191 ASP A C 1
ATOM 1594 O O . ASP A 1 191 ? -4.263 -6.347 -12.343 1.00 91.12 191 ASP A O 1
ATOM 1598 N N . PRO A 1 192 ? -3.091 -5.374 -14.005 1.00 86.00 192 PRO A N 1
ATOM 1599 C CA . PRO A 1 192 ? -4.271 -4.874 -14.705 1.00 86.00 192 PRO A CA 1
ATOM 1600 C C . PRO A 1 192 ? -5.109 -5.986 -15.347 1.00 86.00 192 PRO A C 1
ATOM 1602 O O . PRO A 1 192 ? -6.296 -5.784 -15.582 1.00 86.00 192 PRO A O 1
ATOM 1605 N N . VAL A 1 193 ? -4.528 -7.162 -15.615 1.00 87.06 193 VAL A N 1
ATOM 1606 C CA . VAL A 1 193 ? -5.252 -8.305 -16.193 1.00 87.06 193 VAL A CA 1
ATOM 1607 C C . VAL A 1 193 ? -6.120 -8.964 -15.128 1.00 87.06 193 VAL A C 1
ATOM 1609 O O . VAL A 1 193 ? -7.256 -9.354 -15.393 1.00 87.06 193 VAL A O 1
ATOM 1612 N N . ARG A 1 194 ? -5.587 -9.095 -13.909 1.00 86.62 194 ARG A N 1
ATOM 1613 C CA . ARG A 1 194 ? -6.308 -9.695 -12.777 1.00 86.62 194 ARG A CA 1
ATOM 1614 C C . ARG A 1 194 ? -7.148 -8.692 -11.990 1.00 86.62 194 ARG A C 1
ATOM 1616 O O . ARG A 1 194 ? -7.990 -9.123 -11.203 1.00 86.62 194 ARG A O 1
ATOM 1623 N N . GLY A 1 195 ? -6.910 -7.394 -12.168 1.00 86.62 195 GLY A N 1
ATOM 1624 C CA . GLY A 1 195 ? -7.587 -6.331 -11.426 1.00 86.62 195 GLY A CA 1
ATOM 1625 C C . GLY A 1 195 ? -7.250 -6.340 -9.933 1.00 86.62 195 GLY A C 1
ATOM 1626 O O . GLY A 1 195 ? -8.102 -6.046 -9.096 1.00 86.62 195 GLY A O 1
ATOM 1627 N N . GLU A 1 196 ? -6.033 -6.747 -9.562 1.00 91.88 196 GLU A N 1
ATOM 1628 C CA . GLU A 1 196 ? -5.629 -6.856 -8.158 1.00 91.88 196 GLU A CA 1
ATOM 1629 C C . GLU A 1 196 ? -4.149 -6.545 -7.948 1.00 91.88 196 GLU A C 1
ATOM 1631 O O . GLU A 1 196 ? -3.330 -6.651 -8.857 1.00 91.88 196 GLU A O 1
ATOM 1636 N N . TYR A 1 197 ? -3.793 -6.176 -6.720 1.00 95.62 197 TYR A N 1
ATOM 1637 C CA . TYR A 1 197 ? -2.398 -5.996 -6.342 1.00 95.62 197 TYR A CA 1
ATOM 1638 C C . TYR A 1 197 ? -1.749 -7.325 -5.964 1.00 95.62 197 TYR A C 1
ATOM 1640 O O . TYR A 1 197 ? -2.327 -8.149 -5.243 1.00 95.62 197 TYR A O 1
ATOM 1648 N N . ASN A 1 198 ? -0.502 -7.498 -6.387 1.00 94.81 198 ASN A N 1
ATOM 1649 C CA . ASN A 1 198 ? 0.338 -8.588 -5.926 1.00 94.81 198 ASN A CA 1
ATOM 1650 C C . ASN A 1 198 ? 0.669 -8.433 -4.439 1.00 94.81 198 ASN A C 1
ATOM 1652 O O . ASN A 1 198 ? 0.604 -7.349 -3.860 1.00 94.81 198 ASN A O 1
ATOM 1656 N N . LYS A 1 199 ? 1.047 -9.532 -3.787 1.00 94.81 199 LYS A N 1
ATOM 1657 C CA . LYS A 1 199 ? 1.492 -9.487 -2.389 1.00 94.81 199 LYS A CA 1
ATOM 1658 C C . LYS A 1 199 ? 2.952 -9.062 -2.314 1.00 94.81 199 LYS A C 1
ATOM 1660 O O . LYS A 1 199 ? 3.776 -9.572 -3.069 1.00 94.81 199 LYS A O 1
ATOM 1665 N N . ARG A 1 200 ? 3.284 -8.206 -1.346 1.00 94.81 200 ARG A N 1
ATOM 1666 C CA . ARG A 1 200 ? 4.680 -7.841 -1.075 1.00 94.81 200 ARG A CA 1
ATOM 1667 C C . ARG A 1 200 ? 5.446 -8.953 -0.362 1.00 94.81 200 ARG A C 1
ATOM 1669 O O . ARG A 1 200 ? 4.916 -9.681 0.478 1.00 94.81 200 ARG A O 1
ATOM 1676 N N . THR A 1 201 ? 6.734 -8.984 -0.649 1.00 94.25 201 THR A N 1
ATOM 1677 C CA . THR A 1 201 ? 7.803 -9.699 0.047 1.00 94.25 201 THR A CA 1
ATOM 1678 C C . THR A 1 201 ? 8.890 -8.697 0.442 1.00 94.25 201 THR A C 1
ATOM 1680 O O . THR A 1 201 ? 8.839 -7.520 0.081 1.00 94.25 201 THR A O 1
ATOM 1683 N N . ASP A 1 202 ? 9.912 -9.150 1.159 1.00 92.19 202 ASP A N 1
ATOM 1684 C CA . ASP A 1 202 ? 11.068 -8.325 1.514 1.00 92.19 202 ASP A CA 1
ATOM 1685 C C . ASP A 1 202 ? 11.946 -7.929 0.309 1.00 92.19 202 ASP A C 1
ATOM 1687 O O . ASP A 1 202 ? 12.786 -7.037 0.441 1.00 92.19 202 ASP A O 1
ATOM 1691 N N . ALA A 1 203 ? 11.735 -8.561 -0.850 1.00 94.06 203 ALA A N 1
ATOM 1692 C CA . ALA A 1 203 ? 12.366 -8.246 -2.133 1.00 94.06 203 ALA A CA 1
ATOM 1693 C C . ALA A 1 203 ? 11.469 -7.405 -3.064 1.00 94.06 203 ALA A C 1
ATOM 1695 O O . ALA A 1 203 ? 11.808 -7.184 -4.225 1.00 94.06 203 ALA A O 1
ATOM 1696 N N . THR A 1 204 ? 10.304 -6.939 -2.597 1.00 95.75 204 THR A N 1
ATOM 1697 C CA . THR A 1 204 ? 9.401 -6.142 -3.439 1.00 95.75 204 THR A CA 1
ATOM 1698 C C . THR A 1 204 ? 9.918 -4.722 -3.643 1.00 95.75 204 THR A C 1
ATOM 1700 O O . THR A 1 204 ? 9.866 -3.873 -2.754 1.00 95.75 204 THR A O 1
ATOM 1703 N N . VAL A 1 205 ? 10.373 -4.470 -4.864 1.00 95.00 205 VAL A N 1
ATOM 1704 C CA . VAL A 1 205 ? 10.805 -3.169 -5.395 1.00 95.00 205 VAL A CA 1
ATOM 1705 C C . VAL A 1 205 ? 9.640 -2.243 -5.752 1.00 95.00 205 VAL A C 1
ATOM 1707 O O . VAL A 1 205 ? 9.798 -1.027 -5.710 1.00 95.00 205 VAL A O 1
ATOM 1710 N N . ALA A 1 206 ? 8.457 -2.797 -6.042 1.00 93.12 206 ALA A N 1
ATOM 1711 C CA . ALA A 1 206 ? 7.286 -2.028 -6.456 1.00 93.12 206 ALA A CA 1
ATOM 1712 C C . ALA A 1 206 ? 6.910 -0.938 -5.438 1.00 93.12 206 ALA A C 1
ATOM 1714 O O . ALA A 1 206 ? 6.912 -1.165 -4.223 1.00 93.12 206 ALA A O 1
ATOM 1715 N N . ILE A 1 207 ? 6.540 0.241 -5.935 1.00 93.62 207 ILE A N 1
ATOM 1716 C CA . ILE A 1 207 ? 6.000 1.334 -5.117 1.00 93.62 207 ILE A CA 1
ATOM 1717 C C . ILE A 1 207 ? 4.665 0.876 -4.503 1.00 93.62 207 ILE A C 1
ATOM 1719 O O . ILE A 1 207 ? 3.980 0.017 -5.057 1.00 93.62 207 ILE A O 1
ATOM 1723 N N . PHE A 1 208 ? 4.300 1.403 -3.334 1.00 96.56 208 PHE A N 1
ATOM 1724 C CA . PHE A 1 208 ? 2.973 1.160 -2.763 1.00 96.56 208 PHE A CA 1
ATOM 1725 C C . PHE A 1 208 ? 1.852 1.675 -3.687 1.00 96.56 208 PHE A C 1
ATOM 1727 O O . PHE A 1 208 ? 2.101 2.565 -4.513 1.00 96.56 208 PHE A O 1
ATOM 1734 N N . PRO A 1 209 ? 0.611 1.171 -3.541 1.00 95.94 209 PRO A N 1
ATOM 1735 C CA . PRO A 1 209 ? -0.544 1.694 -4.262 1.00 95.94 209 PRO A CA 1
ATOM 1736 C C . PRO A 1 209 ? -0.617 3.218 -4.219 1.00 95.94 209 PRO A C 1
ATOM 1738 O O . PRO A 1 209 ? -0.289 3.842 -3.210 1.00 95.94 209 PRO A O 1
ATOM 1741 N N . GLU A 1 210 ? -1.033 3.830 -5.319 1.00 92.25 210 GLU A N 1
ATOM 1742 C CA . GLU A 1 210 ? -1.312 5.264 -5.344 1.00 92.25 210 GLU A CA 1
ATOM 1743 C C . GLU A 1 210 ? -2.508 5.586 -4.452 1.00 92.25 210 GLU A C 1
ATOM 1745 O O . GLU A 1 210 ? -3.445 4.788 -4.375 1.00 92.25 210 GLU A O 1
ATOM 1750 N N . LEU A 1 211 ? -2.454 6.724 -3.759 1.00 94.44 211 LEU A N 1
ATOM 1751 C CA . LEU A 1 211 ? -3.568 7.216 -2.961 1.00 94.44 211 LEU A CA 1
ATOM 1752 C C . LEU A 1 211 ? -4.583 7.907 -3.880 1.00 94.44 211 LEU A C 1
ATOM 1754 O O . LEU A 1 211 ? -4.330 8.983 -4.406 1.00 94.44 211 LEU A O 1
ATOM 1758 N N . ASP A 1 212 ? -5.749 7.294 -4.018 1.00 94.06 212 ASP A N 1
ATOM 1759 C CA . ASP A 1 212 ? -6.945 7.834 -4.642 1.00 94.06 212 ASP A CA 1
ATOM 1760 C C . ASP A 1 212 ? -7.970 8.029 -3.524 1.00 94.06 212 ASP A C 1
ATOM 1762 O O . ASP A 1 212 ? -8.591 7.081 -3.034 1.00 94.06 212 ASP A O 1
ATOM 1766 N N . GLN A 1 213 ? -8.094 9.277 -3.076 1.00 92.81 213 GLN A N 1
ATOM 1767 C CA . GLN A 1 213 ? -8.959 9.643 -1.959 1.00 92.81 213 GLN A CA 1
ATOM 1768 C C . GLN A 1 213 ? -10.435 9.327 -2.245 1.00 92.81 213 GLN A C 1
ATOM 1770 O O . GLN A 1 213 ? -11.165 8.941 -1.334 1.00 92.81 213 GLN A O 1
ATOM 1775 N N . GLN A 1 214 ? -10.875 9.449 -3.504 1.00 91.25 214 GLN A N 1
ATOM 1776 C CA . GLN A 1 214 ? -12.261 9.176 -3.888 1.00 91.25 214 GLN A CA 1
ATOM 1777 C C . GLN A 1 214 ? -12.540 7.678 -3.830 1.00 91.25 214 GLN A C 1
ATOM 1779 O O . GLN A 1 214 ? -13.508 7.254 -3.198 1.00 91.25 214 GLN A O 1
ATOM 1784 N N . ALA A 1 215 ? -11.661 6.867 -4.424 1.00 94.88 215 ALA A N 1
ATOM 1785 C CA . ALA A 1 215 ? -11.782 5.416 -4.365 1.00 94.88 215 ALA A CA 1
ATOM 1786 C C . ALA A 1 215 ? -11.752 4.916 -2.912 1.00 94.88 215 ALA A C 1
ATOM 1788 O O . ALA A 1 215 ? -12.550 4.061 -2.530 1.00 94.88 215 ALA A O 1
ATOM 1789 N N . LEU A 1 216 ? -10.875 5.482 -2.080 1.00 96.50 216 LEU A N 1
ATOM 1790 C CA . LEU A 1 216 ? -10.771 5.129 -0.667 1.00 96.50 216 LEU A CA 1
ATOM 1791 C C . LEU A 1 216 ? -12.029 5.501 0.131 1.00 96.50 216 LEU A C 1
ATOM 1793 O O . LEU A 1 216 ? -12.501 4.689 0.927 1.00 96.50 216 LEU A O 1
ATOM 1797 N N . ALA A 1 217 ? -12.602 6.684 -0.105 1.00 94.12 217 ALA A N 1
ATOM 1798 C CA . ALA A 1 217 ? -13.853 7.098 0.526 1.00 94.12 217 ALA A CA 1
ATOM 1799 C C . ALA A 1 217 ? -15.011 6.151 0.167 1.00 94.12 217 ALA A C 1
ATOM 1801 O O . ALA A 1 217 ? -15.775 5.759 1.048 1.00 94.12 217 ALA A O 1
ATOM 1802 N N . LEU A 1 218 ? -15.093 5.710 -1.095 1.00 94.81 218 LEU A N 1
ATOM 1803 C CA . LEU A 1 218 ? -16.074 4.709 -1.527 1.00 94.81 218 LEU A CA 1
ATOM 1804 C C . LEU A 1 218 ? -15.854 3.350 -0.852 1.00 94.81 218 LEU A C 1
ATOM 1806 O O . LEU A 1 218 ? -16.819 2.718 -0.427 1.00 94.81 218 LEU A O 1
ATOM 1810 N N . VAL A 1 219 ? -14.598 2.905 -0.702 1.00 97.06 219 VAL A N 1
ATOM 1811 C CA . VAL A 1 219 ? -14.289 1.682 0.062 1.00 97.06 219 VAL A CA 1
ATOM 1812 C C . VAL A 1 219 ? -14.793 1.807 1.501 1.00 97.06 219 VAL A C 1
ATOM 1814 O O . VAL A 1 219 ? -15.409 0.871 2.011 1.00 97.06 219 VAL A O 1
ATOM 1817 N N . PHE A 1 220 ? -14.541 2.938 2.164 1.00 96.31 220 PHE A N 1
ATOM 1818 C CA . PHE A 1 220 ? -14.971 3.152 3.546 1.00 96.31 220 PHE A CA 1
ATOM 1819 C C . PHE A 1 220 ? -16.492 3.171 3.692 1.00 96.31 220 PHE A C 1
ATOM 1821 O O . PHE A 1 220 ? -17.013 2.430 4.527 1.00 96.31 220 PHE A O 1
ATOM 1828 N N . ASP A 1 221 ? -17.193 3.944 2.861 1.00 94.69 221 ASP A N 1
ATOM 1829 C CA . ASP A 1 221 ? -18.655 4.054 2.908 1.00 94.69 221 ASP A CA 1
ATOM 1830 C C . ASP A 1 221 ? -19.327 2.693 2.655 1.00 94.69 221 ASP A C 1
ATOM 1832 O O . ASP A 1 221 ? -20.184 2.268 3.431 1.00 94.69 221 ASP A O 1
ATOM 1836 N N . GLU A 1 222 ? -18.892 1.941 1.641 1.00 95.56 222 GLU A N 1
ATOM 1837 C CA . GLU A 1 222 ? -19.503 0.650 1.302 1.00 95.56 222 GLU A CA 1
ATOM 1838 C C . GLU A 1 222 ? -19.225 -0.441 2.348 1.00 95.56 222 GLU A C 1
ATOM 1840 O O . GLU A 1 222 ? -20.116 -1.232 2.680 1.00 95.56 222 GLU A O 1
ATOM 1845 N N . VAL A 1 223 ? -18.022 -0.470 2.935 1.00 96.00 223 VAL A N 1
ATOM 1846 C CA . VAL A 1 223 ? -17.706 -1.398 4.035 1.00 96.00 223 VAL A CA 1
ATOM 1847 C C . VAL A 1 223 ? -18.514 -1.052 5.286 1.00 96.00 223 VAL A C 1
ATOM 1849 O O . VAL A 1 223 ? -19.104 -1.949 5.898 1.00 96.00 223 VAL A O 1
ATOM 1852 N N . GLU A 1 224 ? -18.592 0.227 5.661 1.00 93.88 224 GLU A N 1
ATOM 1853 C CA . GLU A 1 224 ? -19.380 0.664 6.816 1.00 93.88 224 GLU A CA 1
ATOM 1854 C C . GLU A 1 224 ? -20.868 0.351 6.619 1.00 93.88 224 GLU A C 1
ATOM 1856 O O . GLU A 1 224 ? -21.512 -0.214 7.510 1.00 93.88 224 GLU A O 1
ATOM 1861 N N . ARG A 1 225 ? -21.430 0.640 5.440 1.00 93.19 225 ARG A N 1
ATOM 1862 C CA . ARG A 1 225 ? -22.827 0.323 5.112 1.00 93.19 225 ARG A CA 1
ATOM 1863 C C . ARG A 1 225 ? -23.109 -1.163 5.219 1.00 93.19 225 ARG A C 1
ATOM 1865 O O . ARG A 1 225 ? -24.029 -1.549 5.940 1.00 93.19 225 ARG A O 1
ATOM 1872 N N . ARG A 1 226 ? -22.277 -1.998 4.590 1.00 93.06 226 ARG A N 1
ATOM 1873 C CA . ARG A 1 226 ? -22.415 -3.460 4.631 1.00 93.06 226 ARG A CA 1
ATOM 1874 C C . ARG A 1 226 ? -22.402 -3.986 6.065 1.00 93.06 226 ARG A C 1
ATOM 1876 O O . ARG A 1 226 ? -23.215 -4.836 6.420 1.00 93.06 226 ARG A O 1
ATOM 1883 N N . ARG A 1 227 ? -21.506 -3.465 6.903 1.00 91.88 227 ARG A N 1
ATOM 1884 C CA . ARG A 1 227 ? -21.366 -3.859 8.313 1.00 91.88 227 ARG A CA 1
ATOM 1885 C C . ARG A 1 227 ? -22.478 -3.322 9.214 1.00 91.88 227 ARG A C 1
ATOM 1887 O O . ARG A 1 227 ? -22.792 -3.951 10.219 1.00 91.88 227 ARG A O 1
ATOM 1894 N N . THR A 1 228 ? -23.092 -2.198 8.852 1.00 90.62 228 THR A N 1
ATOM 1895 C CA . THR A 1 228 ? -24.213 -1.586 9.587 1.00 90.62 228 THR A CA 1
ATOM 1896 C C . THR A 1 228 ? -25.590 -1.982 9.042 1.00 90.62 228 THR A C 1
ATOM 1898 O O . THR A 1 228 ? -26.605 -1.505 9.544 1.00 90.62 228 THR A O 1
ATOM 1901 N N . GLY A 1 229 ? -25.645 -2.868 8.040 1.00 89.44 229 GLY A N 1
ATOM 1902 C CA . GLY A 1 229 ? -26.890 -3.345 7.430 1.00 89.44 229 GLY A CA 1
ATOM 1903 C C . GLY A 1 229 ? -27.576 -2.327 6.514 1.00 89.44 229 GLY A C 1
ATOM 1904 O O . GLY A 1 229 ? -28.741 -2.509 6.165 1.00 89.44 229 GLY A O 1
ATOM 1905 N N . LYS A 1 230 ? -26.879 -1.255 6.124 1.00 90.81 230 LYS A N 1
ATOM 1906 C CA . LYS A 1 230 ? -27.365 -0.279 5.143 1.00 90.81 230 LYS A CA 1
ATOM 1907 C C . LYS A 1 230 ? -27.123 -0.805 3.727 1.00 90.81 230 LYS A C 1
ATOM 1909 O O . LYS A 1 230 ? -26.126 -1.473 3.462 1.00 90.81 230 LYS A O 1
ATOM 1914 N N . SER A 1 231 ? -28.023 -0.475 2.807 1.00 87.25 231 SER A N 1
ATOM 1915 C CA . SER A 1 231 ? -27.852 -0.783 1.386 1.00 87.25 231 SER A CA 1
ATOM 1916 C C . SER A 1 231 ? -26.700 0.019 0.775 1.00 87.25 231 SER A C 1
ATOM 1918 O O . SER A 1 231 ? -26.452 1.158 1.185 1.00 87.25 231 SER A O 1
ATOM 1920 N N . SER A 1 232 ? -26.037 -0.588 -0.213 1.00 87.31 232 SER A N 1
ATOM 1921 C CA . SER A 1 232 ? -25.030 0.063 -1.057 1.00 87.31 232 SER A CA 1
ATOM 1922 C C . SER A 1 232 ? -25.607 1.310 -1.726 1.00 87.31 232 SER A C 1
ATOM 1924 O O . SER A 1 232 ? -26.787 1.328 -2.088 1.00 87.31 232 SER A O 1
ATOM 1926 N N . THR A 1 233 ? -24.786 2.348 -1.873 1.00 83.62 233 THR A N 1
ATOM 1927 C CA . THR A 1 233 ? -25.163 3.563 -2.617 1.00 83.62 233 THR A CA 1
ATOM 1928 C C . THR A 1 233 ? -24.642 3.560 -4.044 1.00 83.62 233 THR A C 1
ATOM 1930 O O . THR A 1 233 ? -25.118 4.333 -4.876 1.00 83.62 233 THR A O 1
ATOM 1933 N N . LEU A 1 234 ? -23.696 2.672 -4.345 1.00 83.94 234 LEU A N 1
ATOM 1934 C CA . LEU A 1 234 ? -23.112 2.552 -5.666 1.00 83.94 234 LEU A CA 1
ATOM 1935 C C . LEU A 1 234 ? -24.059 1.834 -6.624 1.00 83.94 234 LEU A C 1
ATOM 1937 O O . LEU A 1 234 ? -24.374 0.654 -6.471 1.00 83.94 234 LEU A O 1
ATOM 1941 N N . SER A 1 235 ? -24.467 2.546 -7.671 1.00 73.00 235 SER A N 1
ATOM 1942 C CA . SER A 1 235 ? -25.164 1.965 -8.813 1.00 73.00 235 SER A CA 1
ATOM 1943 C C . SER A 1 235 ? -24.188 1.805 -9.976 1.00 73.00 235 SER A C 1
ATOM 1945 O O . SER A 1 235 ? -24.076 2.685 -10.825 1.00 73.00 235 SER A O 1
ATOM 1947 N N . THR A 1 236 ? -23.483 0.678 -10.041 1.00 69.25 236 THR A N 1
ATOM 1948 C CA . THR A 1 236 ? -22.777 0.275 -11.259 1.00 69.25 236 THR A CA 1
ATOM 1949 C C . THR A 1 236 ? -23.799 0.062 -12.382 1.00 69.25 236 THR A C 1
ATOM 1951 O O . THR A 1 236 ? -24.861 -0.520 -12.156 1.00 69.25 236 THR A O 1
ATOM 1954 N N . GLY A 1 237 ? -23.512 0.565 -13.585 1.00 65.31 237 GLY A N 1
ATOM 1955 C CA . GLY A 1 237 ? -24.428 0.499 -14.736 1.00 65.31 237 GLY A CA 1
ATOM 1956 C C . GLY A 1 237 ? -24.647 -0.911 -15.301 1.00 65.31 237 GLY A C 1
ATOM 1957 O O . GLY A 1 237 ? -25.470 -1.086 -16.195 1.00 65.31 237 GLY A O 1
ATOM 1958 N N . ASP A 1 238 ? -23.925 -1.904 -14.776 1.00 76.19 238 ASP A N 1
ATOM 1959 C CA . ASP A 1 238 ? -23.991 -3.316 -15.143 1.00 76.19 238 ASP A CA 1
ATOM 1960 C C . ASP A 1 238 ? -24.262 -4.196 -13.906 1.00 76.19 238 ASP A C 1
ATOM 1962 O O . ASP A 1 238 ? -23.658 -4.014 -12.841 1.00 76.19 238 ASP A O 1
ATOM 1966 N N . ASN A 1 239 ? -25.151 -5.181 -14.071 1.00 82.50 239 ASN A N 1
ATOM 1967 C CA . ASN A 1 239 ? -25.471 -6.201 -13.074 1.00 82.50 239 ASN A CA 1
ATOM 1968 C C . ASN A 1 239 ? -24.245 -7.050 -12.700 1.00 82.50 239 ASN A C 1
ATOM 1970 O O . ASN A 1 239 ? -24.104 -7.418 -11.534 1.00 82.50 239 ASN A O 1
ATOM 1974 N N . ALA A 1 240 ? -23.337 -7.318 -13.645 1.00 85.88 240 ALA A N 1
ATOM 1975 C CA . ALA A 1 240 ? -22.124 -8.088 -13.366 1.00 85.88 240 ALA A CA 1
ATOM 1976 C C . ALA A 1 240 ? -21.184 -7.348 -12.397 1.00 85.88 240 ALA A C 1
ATOM 1978 O O . ALA A 1 240 ? -20.665 -7.945 -11.453 1.00 85.88 240 ALA A O 1
ATOM 1979 N N . GLN A 1 241 ? -21.027 -6.032 -12.572 1.00 84.88 241 GLN A N 1
ATOM 1980 C CA . GLN A 1 241 ? -20.242 -5.192 -11.662 1.00 84.88 241 GLN A CA 1
ATOM 1981 C C . GLN A 1 241 ? -20.876 -5.109 -10.265 1.00 84.88 241 GLN A C 1
ATOM 1983 O O . GLN A 1 241 ? -20.156 -5.126 -9.265 1.00 84.88 241 GLN A O 1
ATOM 1988 N N . GLN A 1 242 ? -22.212 -5.094 -10.176 1.00 87.56 242 GLN A N 1
ATOM 1989 C CA . GLN A 1 242 ? -22.918 -5.160 -8.892 1.00 87.56 242 GLN A CA 1
ATOM 1990 C C . GLN A 1 242 ? -22.652 -6.483 -8.168 1.00 87.56 242 GLN A C 1
ATOM 1992 O O . GLN A 1 242 ? -22.410 -6.505 -6.959 1.00 87.56 242 GLN A O 1
ATOM 1997 N N . ASP A 1 243 ? -22.710 -7.600 -8.895 1.00 90.12 243 ASP A N 1
ATOM 1998 C CA . ASP A 1 243 ? -22.432 -8.927 -8.344 1.00 90.12 243 ASP A CA 1
ATOM 1999 C C . ASP A 1 243 ? -20.983 -9.057 -7.868 1.00 90.12 243 ASP A C 1
ATOM 2001 O O . ASP A 1 243 ? -20.725 -9.594 -6.784 1.00 90.12 243 ASP A O 1
ATOM 2005 N N . GLU A 1 244 ? -20.036 -8.512 -8.631 1.00 91.62 244 GLU A N 1
ATOM 2006 C CA . GLU A 1 244 ? -18.640 -8.458 -8.221 1.00 91.62 244 GLU A CA 1
ATOM 2007 C C . GLU A 1 244 ? -18.445 -7.618 -6.956 1.00 91.62 244 GLU A C 1
ATOM 2009 O O . GLU A 1 244 ? -17.838 -8.112 -6.001 1.00 91.62 244 GLU A O 1
ATOM 2014 N N . LEU A 1 245 ? -19.005 -6.407 -6.894 1.00 93.00 245 LEU A N 1
ATOM 2015 C CA . LEU A 1 245 ? -18.929 -5.559 -5.705 1.00 93.00 245 LEU A CA 1
ATOM 2016 C C . LEU A 1 245 ? -19.486 -6.285 -4.474 1.00 93.00 245 LEU A C 1
ATOM 2018 O O . LEU A 1 245 ? -18.831 -6.323 -3.430 1.00 93.00 245 LEU A O 1
ATOM 2022 N N . ARG A 1 246 ? -20.648 -6.942 -4.598 1.00 91.75 246 ARG A N 1
ATOM 2023 C CA . ARG A 1 246 ? -21.230 -7.755 -3.517 1.00 91.75 246 ARG A CA 1
ATOM 2024 C C . ARG A 1 246 ? -20.266 -8.843 -3.041 1.00 91.75 246 ARG A C 1
ATOM 2026 O O . ARG A 1 246 ? -20.081 -9.009 -1.834 1.00 91.75 246 ARG A O 1
ATOM 2033 N N . ARG A 1 247 ? -19.621 -9.564 -3.962 1.00 94.19 247 ARG A N 1
ATOM 2034 C CA . ARG A 1 247 ? -18.630 -10.607 -3.644 1.00 94.19 247 ARG A CA 1
ATOM 2035 C C . ARG A 1 247 ? -17.382 -10.029 -2.969 1.00 94.19 247 ARG A C 1
ATOM 2037 O O . ARG A 1 247 ? -16.865 -10.613 -2.013 1.00 94.19 247 ARG A O 1
ATOM 2044 N N . LEU A 1 248 ? -16.881 -8.893 -3.447 1.00 94.75 248 LEU A N 1
ATOM 2045 C CA . LEU A 1 248 ? -15.718 -8.223 -2.868 1.00 94.75 248 LEU A CA 1
ATOM 2046 C C . LEU A 1 248 ? -16.019 -7.705 -1.460 1.00 94.75 248 LEU A C 1
ATOM 2048 O O . LEU A 1 248 ? -15.213 -7.920 -0.556 1.00 94.75 248 LEU A O 1
ATOM 2052 N N . LEU A 1 249 ? -17.200 -7.121 -1.244 1.00 94.12 249 LEU A N 1
ATOM 2053 C CA . LEU A 1 249 ? -17.673 -6.678 0.068 1.00 94.12 249 LEU A CA 1
ATOM 2054 C C . LEU A 1 249 ? -17.944 -7.836 1.023 1.00 94.12 249 LEU A C 1
ATOM 2056 O O . LEU A 1 249 ? -17.886 -7.633 2.226 1.00 94.12 249 LEU A O 1
ATOM 2060 N N . GLN A 1 250 ? -18.224 -9.048 0.539 1.00 91.94 250 GLN A N 1
ATOM 2061 C CA . GLN A 1 250 ? -18.336 -10.215 1.416 1.00 91.94 250 GLN A CA 1
ATOM 2062 C C . GLN A 1 250 ? -16.986 -10.608 2.015 1.00 91.94 250 GLN A C 1
ATOM 2064 O O . GLN A 1 250 ? -16.890 -10.817 3.228 1.00 91.94 250 GLN A O 1
ATOM 2069 N N . ASN A 1 251 ? -15.959 -10.665 1.163 1.00 91.94 251 ASN A N 1
ATOM 2070 C CA . ASN A 1 251 ? -14.596 -11.041 1.538 1.00 91.94 251 ASN A CA 1
ATOM 2071 C C . ASN A 1 251 ? -13.836 -9.906 2.233 1.00 91.94 251 ASN A C 1
ATOM 2073 O O . ASN A 1 251 ? -12.930 -10.165 3.024 1.00 91.94 251 ASN A O 1
ATOM 2077 N N . GLU A 1 252 ? -14.187 -8.654 1.922 1.00 94.00 252 GLU A N 1
ATOM 2078 C CA . GLU A 1 252 ? -13.567 -7.433 2.441 1.00 94.00 252 GLU A CA 1
ATOM 2079 C C . GLU A 1 252 ? -12.035 -7.481 2.380 1.00 94.00 252 GLU A C 1
ATOM 2081 O O . GLU A 1 252 ? -11.326 -7.225 3.362 1.00 94.00 252 GLU A O 1
ATOM 2086 N N . ASN A 1 253 ? -11.529 -7.871 1.211 1.00 95.31 253 ASN A N 1
ATOM 2087 C CA . ASN A 1 253 ? -10.122 -7.752 0.885 1.00 95.31 253 ASN A CA 1
ATOM 2088 C C . ASN A 1 253 ? -9.867 -6.317 0.417 1.00 95.31 253 ASN A C 1
ATOM 2090 O O . ASN A 1 253 ? -10.387 -5.919 -0.625 1.00 95.31 253 ASN A O 1
ATOM 2094 N N . PHE A 1 254 ? -9.078 -5.562 1.185 1.00 97.00 254 PHE A N 1
ATOM 2095 C CA . PHE A 1 254 ? -8.821 -4.151 0.898 1.00 97.00 254 PHE A CA 1
ATOM 2096 C C . PHE A 1 254 ? -8.239 -3.946 -0.500 1.00 97.00 254 PHE A C 1
ATOM 2098 O O . PHE A 1 254 ? -8.788 -3.160 -1.255 1.00 97.00 254 PHE A O 1
ATOM 2105 N N . GLY A 1 255 ? -7.180 -4.677 -0.871 1.00 96.00 255 GLY A N 1
ATOM 2106 C CA . GLY A 1 255 ? -6.500 -4.487 -2.156 1.00 96.00 255 GLY A CA 1
ATOM 2107 C C . GLY A 1 255 ? -7.433 -4.661 -3.355 1.00 96.00 255 GLY A C 1
ATOM 2108 O O . GLY A 1 255 ? -7.399 -3.851 -4.275 1.00 96.00 255 GLY A O 1
ATOM 2109 N N . LYS A 1 256 ? -8.319 -5.664 -3.313 1.00 96.12 256 LYS A N 1
ATOM 2110 C CA . LYS A 1 256 ? -9.305 -5.901 -4.380 1.00 96.12 256 LYS A CA 1
ATOM 2111 C C . LYS A 1 256 ? -10.426 -4.870 -4.394 1.00 96.12 256 LYS A C 1
ATOM 2113 O O . LYS A 1 256 ? -10.795 -4.396 -5.459 1.00 96.12 256 LYS A O 1
ATOM 2118 N N . LEU A 1 257 ? -10.972 -4.527 -3.224 1.00 96.69 257 LEU A N 1
ATOM 2119 C CA . LEU A 1 257 ? -11.994 -3.481 -3.121 1.00 96.69 257 LEU A CA 1
ATOM 2120 C C . LEU A 1 257 ? -11.449 -2.143 -3.611 1.00 96.69 257 LEU A C 1
ATOM 2122 O O . LEU A 1 257 ? -12.107 -1.451 -4.375 1.00 96.69 257 LEU A O 1
ATOM 2126 N N . TYR A 1 258 ? -10.233 -1.805 -3.201 1.00 97.44 258 TYR A N 1
ATOM 2127 C CA . TYR A 1 258 ? -9.580 -0.565 -3.566 1.00 97.44 258 TYR A CA 1
ATOM 2128 C C . TYR A 1 258 ? -9.292 -0.492 -5.068 1.00 97.44 258 TYR A C 1
ATOM 2130 O O . TYR A 1 258 ? -9.677 0.487 -5.697 1.00 97.44 258 TYR A O 1
ATOM 2138 N N . ALA A 1 259 ? -8.730 -1.553 -5.659 1.00 95.88 259 ALA A N 1
ATOM 2139 C CA . ALA A 1 259 ? -8.548 -1.651 -7.107 1.00 95.88 259 ALA A CA 1
ATOM 2140 C C . ALA A 1 259 ? -9.875 -1.504 -7.873 1.00 95.88 259 ALA A C 1
ATOM 2142 O O . ALA A 1 259 ? -9.970 -0.713 -8.808 1.00 95.88 259 ALA A O 1
ATOM 2143 N N . PHE A 1 260 ? -10.924 -2.207 -7.434 1.00 94.69 260 PHE A N 1
ATOM 2144 C CA . PHE A 1 260 ? -12.253 -2.102 -8.036 1.00 94.69 260 PHE A CA 1
ATOM 2145 C C . PHE A 1 260 ? -12.800 -0.668 -7.974 1.00 94.69 260 PHE A C 1
ATOM 2147 O O . PHE A 1 260 ? -13.298 -0.154 -8.974 1.00 94.69 260 PHE A O 1
ATOM 2154 N N . MET A 1 261 ? -12.679 0.005 -6.824 1.00 94.69 261 MET A N 1
ATOM 2155 C CA . MET A 1 261 ? -13.153 1.385 -6.674 1.00 94.69 261 MET A CA 1
ATOM 2156 C C . MET A 1 261 ? -12.335 2.380 -7.498 1.00 94.69 261 MET A C 1
ATOM 2158 O O . MET A 1 261 ? -12.905 3.337 -8.014 1.00 94.69 261 MET A O 1
ATOM 2162 N N . GLN A 1 262 ? -11.032 2.156 -7.674 1.00 92.81 262 GLN A N 1
ATOM 2163 C CA . GLN A 1 262 ? -10.210 2.974 -8.569 1.00 92.81 262 GLN A CA 1
ATOM 2164 C C . GLN A 1 262 ? -10.679 2.858 -10.021 1.00 92.81 262 GLN A C 1
ATOM 2166 O O . GLN A 1 262 ? -10.860 3.874 -10.691 1.00 92.81 262 GLN A O 1
ATOM 2171 N N . GLU A 1 263 ? -10.930 1.640 -10.504 1.00 90.38 263 GLU A N 1
ATOM 2172 C CA . GLU A 1 263 ? -11.465 1.427 -11.853 1.00 90.38 263 GLU A CA 1
ATOM 2173 C C . GLU A 1 263 ? -12.868 2.020 -12.014 1.00 90.38 263 GLU A C 1
ATOM 2175 O O . GLU A 1 263 ? -13.161 2.669 -13.020 1.00 90.38 263 GLU A O 1
ATOM 2180 N N . TYR A 1 264 ? -13.719 1.895 -10.992 1.00 89.44 264 TYR A N 1
ATOM 2181 C CA . TYR A 1 264 ? -15.019 2.554 -10.974 1.00 89.44 264 TYR A CA 1
ATOM 2182 C C . TYR A 1 264 ? -14.877 4.079 -11.094 1.00 89.44 264 TYR A C 1
ATOM 2184 O O . TYR A 1 264 ? -15.446 4.664 -12.015 1.00 89.44 264 TYR A O 1
ATOM 2192 N N . VAL A 1 265 ? -14.062 4.728 -10.258 1.00 89.38 265 VAL A N 1
ATOM 2193 C CA . VAL A 1 265 ? -13.815 6.183 -10.318 1.00 89.38 265 VAL A CA 1
ATOM 2194 C C . VAL A 1 265 ? -13.245 6.599 -11.679 1.00 89.38 265 VAL A C 1
ATOM 2196 O O . VAL A 1 265 ? -13.686 7.595 -12.256 1.00 89.38 265 VAL A O 1
ATOM 2199 N N . ARG A 1 266 ? -12.317 5.822 -12.251 1.00 85.75 266 ARG A N 1
ATOM 2200 C CA . ARG A 1 266 ? -11.790 6.052 -13.610 1.00 85.75 266 ARG A CA 1
ATOM 2201 C C . ARG A 1 266 ? -12.880 5.962 -14.675 1.00 85.75 266 ARG A C 1
ATOM 2203 O O . ARG A 1 266 ? -12.879 6.762 -15.611 1.00 85.75 266 ARG A O 1
ATOM 2210 N N . SER A 1 267 ? -13.819 5.029 -14.529 1.00 84.06 267 SER A N 1
ATOM 2211 C CA . SER A 1 267 ? -14.929 4.848 -15.468 1.00 84.06 267 SER A CA 1
ATOM 2212 C C . SER A 1 267 ? -15.898 6.036 -15.480 1.00 84.06 267 SER A C 1
ATOM 2214 O O . SER A 1 267 ? -16.410 6.374 -16.548 1.00 84.06 267 SER A O 1
ATOM 2216 N N . LEU A 1 268 ? -16.083 6.709 -14.335 1.00 80.25 268 LEU A N 1
ATOM 2217 C CA . LEU A 1 268 ? -16.971 7.871 -14.191 1.00 80.25 268 LEU A CA 1
ATOM 2218 C C . LEU A 1 268 ? -16.443 9.126 -14.894 1.00 80.25 268 LEU A C 1
ATOM 2220 O O . LEU A 1 268 ? -17.234 9.989 -15.270 1.00 80.25 268 LEU A O 1
ATOM 2224 N N . LYS A 1 269 ? -15.124 9.237 -15.092 1.00 69.12 269 LYS A N 1
ATOM 2225 C CA . LYS A 1 269 ? -14.537 10.346 -15.853 1.00 69.12 269 LYS A CA 1
ATOM 2226 C C . LYS A 1 269 ? -14.943 10.206 -17.320 1.00 69.12 269 LYS A C 1
ATOM 2228 O O . LYS A 1 269 ? -14.650 9.179 -17.948 1.00 69.12 269 LYS A O 1
ATOM 2233 N N . LEU A 1 270 ? -15.600 11.231 -17.871 1.00 58.00 270 LEU A N 1
ATOM 2234 C CA . LEU A 1 270 ? -15.975 11.275 -19.288 1.00 58.00 270 LEU A CA 1
ATOM 2235 C C . LEU A 1 270 ? -14.722 11.080 -20.162 1.00 58.00 270 LEU A C 1
ATOM 2237 O O . LEU A 1 270 ? -13.680 11.635 -19.821 1.00 58.00 270 LEU A O 1
ATOM 2241 N N . PRO A 1 271 ? -14.781 10.361 -21.300 1.00 56.31 271 PRO A N 1
ATOM 2242 C CA . PRO A 1 271 ? -13.622 10.172 -22.183 1.00 56.31 271 PRO A CA 1
ATOM 2243 C C . PRO A 1 271 ? -12.911 11.479 -22.572 1.00 56.31 271 PRO A C 1
ATOM 2245 O O . PRO A 1 271 ? -11.695 11.503 -22.702 1.00 56.31 271 PRO A O 1
ATOM 2248 N N . THR A 1 272 ? -13.652 12.582 -22.690 1.00 48.88 272 THR A N 1
ATOM 2249 C CA . THR A 1 272 ? -13.136 13.935 -22.965 1.00 48.88 272 THR A CA 1
ATOM 2250 C C . THR A 1 272 ? -12.410 14.593 -21.786 1.00 48.88 272 THR A C 1
ATOM 2252 O O . THR A 1 272 ? -11.595 15.483 -21.997 1.00 48.88 272 THR A O 1
ATOM 2255 N N . GLU A 1 273 ? -12.675 14.159 -20.553 1.00 51.28 273 GLU A N 1
ATOM 2256 C CA . GLU A 1 273 ? -11.980 14.594 -19.332 1.00 51.28 273 GLU A CA 1
ATOM 2257 C C . GLU A 1 273 ? -10.787 13.685 -18.986 1.00 51.28 273 GLU A C 1
ATOM 2259 O O . GLU A 1 273 ? -9.994 14.015 -18.106 1.00 51.28 273 GLU A O 1
ATOM 2264 N N . ARG A 1 274 ? -10.602 12.568 -19.708 1.00 53.50 274 ARG A N 1
ATOM 2265 C CA . ARG A 1 274 ? -9.449 11.652 -19.583 1.00 53.50 274 ARG A CA 1
ATOM 2266 C C . ARG A 1 274 ? -8.165 12.194 -20.249 1.00 53.50 274 ARG A C 1
ATOM 2268 O O . ARG A 1 274 ? -7.326 11.411 -20.663 1.00 53.50 274 ARG A O 1
ATOM 2275 N N . LEU A 1 275 ? -8.001 13.524 -20.247 1.00 51.12 275 LEU A N 1
ATOM 2276 C CA . LEU A 1 275 ? -6.888 14.347 -20.760 1.00 51.12 275 LEU A CA 1
ATOM 2277 C C . LEU A 1 275 ? -6.883 14.625 -22.281 1.00 51.12 275 LEU A C 1
ATOM 2279 O O . LEU A 1 275 ? -6.346 13.865 -23.076 1.00 51.12 275 LEU A O 1
ATOM 2283 N N . ILE A 1 276 ? -7.344 15.827 -22.658 1.00 47.19 276 ILE A N 1
ATOM 2284 C CA . ILE A 1 276 ? -6.806 16.605 -23.799 1.00 47.19 276 ILE A CA 1
ATOM 2285 C C . ILE A 1 276 ? -6.129 17.875 -23.249 1.00 47.19 276 ILE A C 1
ATOM 2287 O O . ILE A 1 276 ? -6.315 18.979 -23.754 1.00 47.19 276 ILE A O 1
ATOM 2291 N N . ILE A 1 277 ? -5.389 17.772 -22.142 1.00 53.22 277 ILE A N 1
ATOM 2292 C CA . ILE A 1 277 ? -4.516 18.875 -21.724 1.00 53.22 277 ILE A CA 1
ATOM 2293 C C . ILE A 1 277 ? -3.156 18.612 -22.365 1.00 53.22 277 ILE A C 1
ATOM 2295 O O . ILE A 1 277 ? -2.298 17.961 -21.787 1.00 53.22 277 ILE A O 1
ATOM 2299 N N . THR A 1 278 ? -2.978 19.104 -23.591 1.00 55.28 278 THR A N 1
ATOM 2300 C CA . THR A 1 278 ? -1.680 19.130 -24.291 1.00 55.28 278 THR A CA 1
ATOM 2301 C C . THR A 1 278 ? -0.838 20.349 -23.909 1.00 55.28 278 THR A C 1
ATOM 2303 O O . THR A 1 278 ? 0.243 20.555 -24.455 1.00 55.28 278 THR A O 1
ATOM 2306 N N . ASN A 1 279 ? -1.347 21.204 -23.017 1.00 63.84 279 ASN A N 1
ATOM 2307 C CA . ASN A 1 279 ? -0.622 22.369 -22.530 1.00 63.84 279 ASN A CA 1
ATOM 2308 C C . ASN A 1 279 ? 0.476 21.903 -21.574 1.00 63.84 279 ASN A C 1
ATOM 2310 O O . ASN A 1 279 ? 0.189 21.383 -20.500 1.00 63.84 279 ASN A O 1
ATOM 2314 N N . GLY A 1 280 ? 1.723 22.119 -21.972 1.00 68.31 280 GLY A N 1
ATOM 2315 C CA . GLY A 1 280 ? 2.906 21.874 -21.161 1.00 68.31 280 GLY A CA 1
ATOM 2316 C C . GLY A 1 280 ? 3.917 22.997 -21.349 1.00 68.31 280 GLY A C 1
ATOM 2317 O O . GLY A 1 280 ? 3.812 23.803 -22.276 1.00 68.31 280 GLY A O 1
ATOM 2318 N N . GLU A 1 281 ? 4.901 23.051 -20.461 1.00 76.00 281 GLU A N 1
ATOM 2319 C CA . GLU A 1 281 ? 6.035 23.962 -20.568 1.00 76.00 281 GLU A CA 1
ATOM 2320 C C . GLU A 1 281 ? 7.311 23.18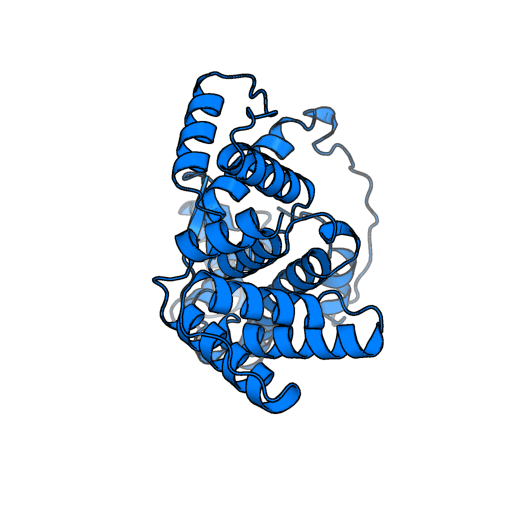0 -20.882 1.00 76.00 281 GLU A C 1
ATOM 2322 O O . GLU A 1 281 ? 7.593 22.140 -20.286 1.00 76.00 281 GLU A O 1
ATOM 2327 N N . TRP A 1 282 ? 8.106 23.686 -21.824 1.00 77.62 282 TRP A N 1
ATOM 2328 C CA . TRP A 1 282 ? 9.454 23.175 -22.038 1.00 77.62 282 TRP A CA 1
ATOM 2329 C C . TRP A 1 282 ? 10.368 23.749 -20.965 1.00 77.62 282 TRP A C 1
ATOM 2331 O O . TRP A 1 282 ? 10.629 24.953 -20.943 1.00 77.62 282 TRP A O 1
ATOM 2341 N N . LYS A 1 283 ? 10.882 22.884 -20.094 1.00 80.12 283 LYS A N 1
ATOM 2342 C CA . LYS A 1 283 ? 11.858 23.263 -19.076 1.00 80.12 283 LYS A CA 1
ATOM 2343 C C . LYS A 1 283 ? 13.230 22.725 -19.459 1.00 80.12 283 LYS A C 1
ATOM 2345 O O . LYS A 1 283 ? 13.407 21.526 -19.652 1.00 80.12 283 LYS A O 1
ATOM 2350 N N . LEU A 1 284 ? 14.199 23.627 -19.611 1.00 83.94 284 LEU A N 1
ATOM 2351 C CA . LEU A 1 284 ? 15.576 23.254 -19.916 1.00 83.94 284 LEU A CA 1
ATOM 2352 C C . LEU A 1 284 ? 16.285 22.828 -18.629 1.00 83.94 284 LEU A C 1
ATOM 2354 O O . LEU A 1 284 ? 16.415 23.624 -17.700 1.00 83.94 284 LEU A O 1
ATOM 2358 N N . PHE A 1 285 ? 16.799 21.602 -18.618 1.00 83.44 285 PHE A N 1
ATOM 2359 C CA . PHE A 1 285 ? 17.682 21.100 -17.571 1.00 83.44 285 PHE A CA 1
ATOM 2360 C C . PHE A 1 285 ? 19.102 20.993 -18.136 1.00 83.44 285 PHE A C 1
ATOM 2362 O O . PHE A 1 285 ? 19.317 20.252 -19.099 1.00 83.44 285 PHE A O 1
ATOM 2369 N N . PRO A 1 286 ? 20.078 21.752 -17.605 1.00 83.19 286 PRO A N 1
ATOM 2370 C CA . PRO A 1 286 ? 21.461 21.651 -18.043 1.00 83.19 286 PRO A CA 1
ATOM 2371 C C . PRO A 1 286 ? 22.012 20.237 -17.856 1.00 83.19 286 PRO A C 1
ATOM 2373 O O . PRO A 1 286 ? 21.653 19.530 -16.910 1.00 83.19 286 PRO A O 1
ATOM 2376 N N . LYS A 1 287 ? 22.937 19.849 -18.736 1.00 68.94 287 LYS A N 1
ATOM 2377 C CA . LYS A 1 287 ? 23.755 18.651 -18.543 1.00 68.94 287 LYS A CA 1
ATOM 2378 C C . LYS A 1 287 ? 24.462 18.752 -17.181 1.00 68.94 287 LYS A C 1
ATOM 2380 O O . LYS A 1 287 ? 24.959 19.822 -16.845 1.00 68.94 287 LYS A O 1
ATOM 2385 N N . ASP A 1 288 ? 24.453 17.658 -16.421 1.00 77.81 288 ASP A N 1
ATOM 2386 C CA . ASP A 1 288 ? 25.003 17.540 -15.057 1.00 77.81 288 ASP A CA 1
ATOM 2387 C C . ASP A 1 288 ? 24.188 18.232 -13.935 1.00 77.81 288 ASP A C 1
ATOM 2389 O O . ASP A 1 288 ? 24.672 18.373 -12.812 1.00 77.81 288 ASP A O 1
ATOM 2393 N N . SER A 1 289 ? 22.937 18.637 -14.204 1.00 78.00 289 SER A N 1
ATOM 2394 C CA . SER A 1 289 ? 21.988 19.054 -13.153 1.00 78.00 289 SER A CA 1
ATOM 2395 C C . SER A 1 289 ? 21.572 17.887 -12.247 1.00 78.00 289 SER A C 1
ATOM 2397 O O . SER A 1 289 ? 21.715 16.714 -12.607 1.00 78.00 289 SER A O 1
ATOM 2399 N N . SER A 1 290 ? 21.075 18.197 -11.043 1.00 75.69 290 SER A N 1
ATOM 2400 C CA . SER A 1 290 ? 20.675 17.158 -10.094 1.00 75.69 290 SER A CA 1
ATOM 2401 C C . SER A 1 290 ? 19.473 16.380 -10.642 1.00 75.69 290 SER A C 1
ATOM 2403 O O . SER A 1 290 ? 18.484 17.004 -11.034 1.00 75.69 290 SER A O 1
ATOM 2405 N N . PRO A 1 291 ? 19.472 15.032 -10.608 1.00 72.88 291 PRO A N 1
ATOM 2406 C CA . PRO A 1 291 ? 18.308 14.234 -11.004 1.00 72.88 291 PRO A CA 1
ATOM 2407 C C . PRO A 1 291 ? 17.014 14.631 -10.274 1.00 72.88 291 PRO A C 1
ATOM 2409 O O . PRO A 1 291 ? 15.927 14.532 -10.842 1.00 72.88 291 PRO A O 1
ATOM 2412 N N . SER A 1 292 ? 17.129 15.147 -9.042 1.00 72.75 292 SER A N 1
ATOM 2413 C CA . SER A 1 292 ? 15.995 15.666 -8.268 1.00 72.75 292 SER A CA 1
ATOM 2414 C C . SER A 1 292 ? 15.272 16.826 -8.952 1.00 72.75 292 SER A C 1
ATOM 2416 O O . SER A 1 292 ? 14.057 16.955 -8.806 1.00 72.75 292 SER A O 1
ATOM 2418 N N . ASP A 1 293 ? 16.001 17.656 -9.703 1.00 77.25 293 ASP A N 1
ATOM 2419 C CA . ASP A 1 293 ? 15.471 18.860 -10.350 1.00 77.25 293 ASP A CA 1
ATOM 2420 C C . ASP A 1 293 ? 14.524 18.496 -11.500 1.00 77.25 293 ASP A C 1
ATOM 2422 O O . ASP A 1 293 ? 13.583 19.236 -11.789 1.00 77.25 293 ASP A O 1
ATOM 2426 N N . LEU A 1 294 ? 14.746 17.327 -12.108 1.00 73.94 294 LEU A N 1
ATOM 2427 C CA . LEU A 1 294 ? 13.917 16.765 -13.167 1.00 73.94 294 LEU A CA 1
ATOM 2428 C C . LEU A 1 294 ? 12.672 16.064 -12.610 1.00 73.94 294 LEU A C 1
ATOM 2430 O O . LEU A 1 294 ? 11.590 16.180 -13.180 1.00 73.94 294 LEU A O 1
ATOM 2434 N N . THR A 1 295 ? 12.804 15.356 -11.485 1.00 67.06 295 THR A N 1
ATOM 2435 C CA . THR A 1 295 ? 11.697 14.580 -10.906 1.00 67.06 295 THR A CA 1
ATOM 2436 C C . THR A 1 295 ? 10.735 15.423 -10.074 1.00 67.06 295 THR A C 1
ATOM 2438 O O . THR A 1 295 ? 9.544 15.132 -10.053 1.00 67.06 295 THR A O 1
ATOM 2441 N N . ALA A 1 296 ? 11.217 16.465 -9.387 1.00 74.38 296 ALA A N 1
ATOM 2442 C CA . ALA A 1 296 ? 10.388 17.273 -8.489 1.00 74.38 296 ALA A CA 1
ATOM 2443 C C . ALA A 1 296 ? 9.166 17.921 -9.180 1.00 74.38 296 ALA A C 1
ATOM 2445 O O . ALA A 1 296 ? 8.078 17.845 -8.614 1.00 74.38 296 ALA A O 1
ATOM 2446 N N . PRO A 1 297 ? 9.272 18.484 -10.403 1.00 73.62 297 PRO A N 1
ATOM 2447 C CA . PRO A 1 297 ? 8.119 19.042 -11.118 1.00 73.62 297 PRO A CA 1
ATOM 2448 C C . PRO A 1 297 ? 7.075 18.003 -11.552 1.00 73.62 297 PRO A C 1
ATOM 2450 O O . PRO A 1 297 ? 5.935 18.368 -11.822 1.00 73.62 297 PRO A O 1
ATOM 2453 N N . LEU A 1 298 ? 7.461 16.726 -11.644 1.00 67.62 298 LEU A N 1
ATOM 2454 C CA . LEU A 1 298 ? 6.587 15.627 -12.066 1.00 67.62 298 LEU A CA 1
ATOM 2455 C C . LEU A 1 298 ? 5.856 14.973 -10.882 1.00 67.62 298 LEU A C 1
ATOM 2457 O O . LEU A 1 298 ? 4.931 14.186 -11.082 1.00 67.62 298 LEU A O 1
ATOM 2461 N N . GLN A 1 299 ? 6.242 15.293 -9.642 1.00 55.19 299 GLN A N 1
ATOM 2462 C CA . GLN A 1 299 ? 5.592 14.756 -8.449 1.00 55.19 299 GLN A CA 1
ATOM 2463 C C . GLN A 1 299 ? 4.124 15.199 -8.381 1.00 55.19 299 GLN A C 1
ATOM 2465 O O . GLN A 1 299 ? 3.813 16.382 -8.476 1.00 55.19 299 GLN A O 1
ATOM 2470 N N . GLY A 1 300 ? 3.221 14.234 -8.190 1.00 48.16 300 GLY A N 1
ATOM 2471 C CA . GLY A 1 300 ? 1.775 14.472 -8.117 1.00 48.16 300 GLY A CA 1
ATOM 2472 C C . GLY A 1 300 ? 1.029 14.343 -9.449 1.00 48.16 300 GLY A C 1
ATOM 2473 O O . GLY A 1 300 ? -0.199 14.375 -9.442 1.00 48.16 300 GLY A O 1
ATOM 2474 N N . TYR A 1 301 ? 1.732 14.137 -10.568 1.00 51.19 301 TYR A N 1
ATOM 2475 C CA . TYR A 1 301 ? 1.121 13.822 -11.860 1.00 51.19 301 TYR A CA 1
ATOM 2476 C C . TYR A 1 301 ? 1.212 12.319 -12.156 1.00 51.19 301 TYR A C 1
ATOM 2478 O O . TYR A 1 301 ? 2.237 11.683 -11.909 1.00 51.19 301 TYR A O 1
ATOM 2486 N N . GLN A 1 302 ? 0.135 11.737 -12.693 1.00 39.56 302 GLN A N 1
ATOM 2487 C CA . GLN A 1 302 ? 0.147 10.362 -13.198 1.00 39.56 302 GLN A CA 1
ATOM 2488 C C . GLN A 1 302 ? 0.881 10.339 -14.542 1.00 39.56 302 GLN A C 1
ATOM 2490 O O . GLN A 1 302 ? 0.329 10.766 -15.549 1.00 39.56 302 GLN A O 1
ATOM 2495 N N . THR A 1 303 ? 2.128 9.865 -14.556 1.00 44.81 303 THR A N 1
ATOM 2496 C CA . THR A 1 303 ? 2.940 9.706 -15.778 1.00 44.81 303 THR A CA 1
ATOM 2497 C C . THR A 1 303 ? 2.903 8.272 -16.318 1.00 44.81 303 THR A C 1
ATOM 2499 O O . THR A 1 303 ? 3.917 7.783 -16.811 1.00 44.81 303 THR A O 1
ATOM 2502 N N . LYS A 1 304 ? 1.780 7.567 -16.139 1.00 39.44 304 LYS A N 1
ATOM 2503 C CA . LYS A 1 304 ? 1.557 6.250 -16.745 1.00 39.44 304 LYS A CA 1
ATOM 2504 C C . LYS A 1 304 ? 0.800 6.393 -18.049 1.00 39.44 304 LYS A C 1
ATOM 2506 O O . LYS A 1 304 ? -0.175 7.177 -18.047 1.00 39.44 304 LYS A O 1
#

Foldseek 3Di:
DLVLLLVLCCVVDVPPPVVLVLLVVLQVVCCVPVVDGQDPDSSSSRSSSLVVVCVQLVDPPVVSNVVSLVVVLVVLLVPQFADLVLADLVNLLLVLLQVLCVVVVHHSVCCVDPVSVVVSQVVSCVVQVHRSVPDDDDPVSSVVVSVVLRVQQSVQLVVLSCCLSDPNNVVFDSSLSVVLSVLQSQFADADPVVLFGDGDDSNGSGHGDHDDPQLSVLLRVQLVCVSVVHDRPDDDVDPVLVVVQVVCSVVVRNRNSSSSSVVVVVVPQDPPNVDPCPDDDDDDDDPPHDPCVVCVVCPPPDPD